Protein AF-A0A497T9V0-F1 (afdb_monomer)

Mean predicted aligned error: 13.9 Å

Nearest PDB structures (foldseek):
  4zmh-assembly1_B  TM=4.516E-01  e=5.273E-02  Saccharophagus degradans 2-40
  4zmh-assembly1_A  TM=4.393E-01  e=6.854E-02  Saccharophagus degradans 2-40
  3prx-assembly2_D  TM=4.652E-01  e=1.158E-01  Naja kaouthia
  7sqc-assembly1_M1  TM=4.847E-01  e=2.173E-01  Chlamydomonas reinhardtii
  3vsf-assembly4_D  TM=3.219E-01  e=2.185E+00  Acetivibrio thermocellus ATCC 27405

Foldseek 3Di:
DDPVVVVVVVVVVVVVVVVVVVVVVVDPPLPQDFDKDWPDWPVAFAAEAFEADVQFGHKIKTKIFGSSQQWFWKWKWWCLVVDTDTPDIPHTPPGGGMDIDMDGDRSHHDAQDKIKMWIWIDSPDTDIDIGIYTHHGPPDPPQCLDDDPVWDWDDWDWDADPVRKIWIWTQTPPPRWTWIWIGNVSRCNVVTDTDTPDDD

Structure (mmCIF, N/CA/C/O backbone):
data_AF-A0A497T9V0-F1
#
_entry.id   AF-A0A497T9V0-F1
#
loop_
_atom_site.group_PDB
_atom_site.id
_atom_site.type_symbol
_atom_site.label_atom_id
_atom_site.label_alt_id
_atom_site.label_comp_id
_atom_site.label_asym_id
_atom_site.label_entity_id
_atom_site.label_seq_id
_atom_site.pdbx_PDB_ins_code
_atom_site.Cartn_x
_atom_site.Cartn_y
_atom_site.Cartn_z
_atom_site.occupancy
_atom_site.B_iso_or_equiv
_atom_site.auth_seq_id
_atom_site.auth_comp_id
_atom_site.auth_asym_id
_atom_site.auth_atom_id
_atom_site.pdbx_PDB_model_num
ATOM 1 N N . MET A 1 1 ? 54.234 -6.564 -62.912 1.00 55.94 1 MET A N 1
ATOM 2 C CA . MET A 1 1 ? 53.599 -5.688 -61.899 1.00 55.94 1 MET A CA 1
ATOM 3 C C . MET A 1 1 ? 54.546 -5.592 -60.708 1.00 55.94 1 MET A C 1
ATOM 5 O O . MET A 1 1 ? 54.885 -6.625 -60.154 1.00 55.94 1 MET A O 1
ATOM 9 N N . ASN A 1 2 ? 55.071 -4.401 -60.391 1.00 56.97 2 ASN A N 1
ATOM 10 C CA . ASN A 1 2 ? 56.177 -4.243 -59.434 1.00 56.97 2 ASN A CA 1
ATOM 11 C C . ASN A 1 2 ? 55.757 -4.621 -58.008 1.00 56.97 2 ASN A C 1
ATOM 13 O O . ASN A 1 2 ? 54.898 -3.968 -57.416 1.00 56.97 2 ASN A O 1
ATOM 17 N N . GLU A 1 3 ? 56.433 -5.614 -57.439 1.00 56.50 3 GLU A N 1
ATOM 18 C CA . GLU A 1 3 ? 56.229 -6.164 -56.093 1.00 56.50 3 GLU A CA 1
ATOM 19 C C . GLU A 1 3 ? 56.184 -5.083 -54.993 1.00 56.50 3 GLU A C 1
ATOM 21 O O . GLU A 1 3 ? 55.423 -5.170 -54.031 1.00 56.50 3 GLU A O 1
ATOM 26 N N . ARG A 1 4 ? 56.917 -3.976 -55.184 1.00 60.09 4 ARG A N 1
ATOM 27 C CA . ARG A 1 4 ? 56.898 -2.808 -54.286 1.00 60.09 4 ARG A CA 1
ATOM 28 C C . ARG A 1 4 ? 55.550 -2.077 -54.238 1.00 60.09 4 ARG A C 1
ATOM 30 O O . ARG A 1 4 ? 55.202 -1.544 -53.189 1.00 60.09 4 ARG A O 1
ATOM 37 N N . ARG A 1 5 ? 54.792 -2.026 -55.341 1.00 58.81 5 ARG A N 1
ATOM 38 C CA . ARG A 1 5 ? 53.449 -1.412 -55.365 1.00 58.81 5 ARG A CA 1
ATOM 39 C C . ARG A 1 5 ? 52.419 -2.308 -54.678 1.00 58.81 5 ARG A C 1
ATOM 41 O O . ARG A 1 5 ? 51.586 -1.796 -53.940 1.00 58.81 5 ARG A O 1
ATOM 48 N N . PHE A 1 6 ? 52.538 -3.625 -54.846 1.00 60.31 6 PHE A N 1
ATOM 49 C CA . PHE A 1 6 ? 51.681 -4.605 -54.175 1.00 60.31 6 PHE A CA 1
ATOM 50 C C . PHE A 1 6 ? 51.885 -4.591 -52.651 1.00 60.31 6 PHE A C 1
ATOM 52 O O . PHE A 1 6 ? 50.919 -4.467 -51.903 1.00 60.31 6 PHE A O 1
ATOM 59 N N . ARG A 1 7 ? 53.144 -4.576 -52.182 1.00 59.12 7 ARG A N 1
ATOM 60 C CA . ARG A 1 7 ? 53.474 -4.479 -50.746 1.00 59.12 7 ARG A CA 1
ATOM 61 C C . ARG A 1 7 ? 52.977 -3.176 -50.105 1.00 59.12 7 ARG A C 1
ATOM 63 O O . ARG A 1 7 ? 52.484 -3.205 -48.986 1.00 59.12 7 ARG A O 1
ATOM 70 N N . ARG A 1 8 ? 53.048 -2.041 -50.813 1.00 64.19 8 ARG A N 1
ATOM 71 C CA . ARG A 1 8 ? 52.524 -0.749 -50.323 1.00 64.19 8 ARG A CA 1
ATOM 72 C C . ARG A 1 8 ? 50.995 -0.721 -50.229 1.00 64.19 8 ARG A C 1
ATOM 74 O O . ARG A 1 8 ? 50.475 -0.160 -49.272 1.00 64.19 8 ARG A O 1
ATOM 81 N N . GLY A 1 9 ? 50.292 -1.351 -51.173 1.00 59.53 9 GLY A N 1
ATOM 82 C CA . GLY A 1 9 ? 48.832 -1.501 -51.115 1.00 59.53 9 GLY A CA 1
ATOM 83 C C . GLY A 1 9 ? 48.374 -2.384 -49.950 1.00 59.53 9 GLY A C 1
ATOM 84 O O . GLY A 1 9 ? 47.433 -2.030 -49.248 1.00 59.53 9 GLY A O 1
ATOM 85 N N . LEU A 1 10 ? 4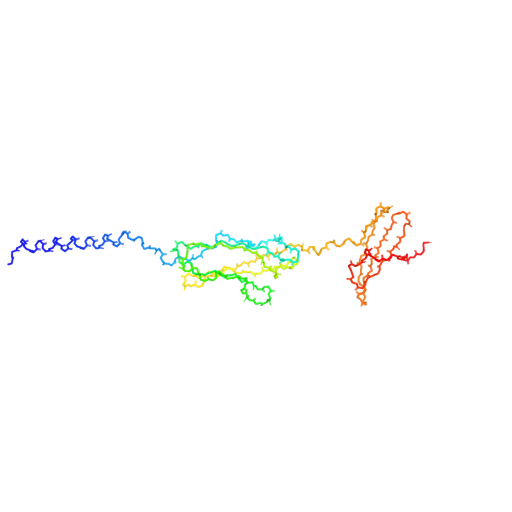9.096 -3.478 -49.689 1.00 57.62 10 LEU A N 1
ATOM 86 C CA . LEU A 1 10 ? 48.839 -4.385 -48.563 1.00 57.62 10 LEU A CA 1
ATOM 87 C C . LEU A 1 10 ? 49.090 -3.732 -47.198 1.00 57.62 10 LEU A C 1
ATOM 89 O O . LEU A 1 10 ? 48.290 -3.909 -46.286 1.00 57.62 10 LEU A O 1
ATOM 93 N N . ILE A 1 11 ? 50.162 -2.946 -47.068 1.00 64.38 11 ILE A N 1
ATOM 94 C CA . ILE A 1 11 ? 50.459 -2.192 -45.839 1.00 64.38 11 ILE A CA 1
ATOM 95 C C . ILE A 1 11 ? 49.395 -1.114 -45.596 1.00 64.38 11 ILE A C 1
ATOM 97 O O . ILE A 1 11 ? 48.927 -0.971 -44.471 1.00 64.38 11 ILE A O 1
ATOM 101 N N . GLY A 1 12 ? 48.972 -0.396 -46.643 1.00 61.53 12 GLY A N 1
ATOM 102 C CA . GLY A 1 12 ? 47.886 0.582 -46.542 1.00 61.53 12 GLY A CA 1
ATOM 103 C C . GLY A 1 12 ? 46.581 -0.055 -46.061 1.00 61.53 12 GLY A C 1
ATOM 104 O O . GLY A 1 12 ? 45.997 0.417 -45.093 1.00 61.53 12 GLY A O 1
ATOM 105 N N . LEU A 1 13 ? 46.183 -1.178 -46.669 1.00 65.81 13 LEU A N 1
ATOM 106 C CA . LEU A 1 13 ? 44.983 -1.928 -46.289 1.00 65.81 13 LEU A CA 1
ATOM 107 C C . LEU A 1 13 ? 45.054 -2.441 -44.840 1.00 65.81 13 LEU A C 1
ATOM 109 O O . LEU A 1 13 ? 44.087 -2.309 -44.096 1.00 65.81 13 LEU A O 1
ATOM 113 N N . ALA A 1 14 ? 46.202 -2.986 -44.424 1.00 63.91 14 ALA A N 1
ATOM 114 C CA . ALA A 1 14 ? 46.401 -3.488 -43.067 1.00 63.91 14 ALA A CA 1
ATOM 115 C C . ALA A 1 14 ? 46.290 -2.372 -42.015 1.00 63.91 14 ALA A C 1
ATOM 117 O O . ALA A 1 14 ? 45.639 -2.562 -40.992 1.00 63.91 14 ALA A O 1
ATOM 118 N N . ILE A 1 15 ? 46.855 -1.190 -42.284 1.00 67.19 15 ILE A N 1
ATOM 119 C CA . ILE A 1 15 ? 46.742 -0.025 -41.394 1.00 67.19 15 ILE A CA 1
ATOM 120 C C . ILE A 1 15 ? 45.282 0.436 -41.293 1.00 67.19 15 ILE A C 1
ATOM 122 O O . ILE A 1 15 ? 44.799 0.703 -40.196 1.00 67.19 15 ILE A O 1
ATOM 126 N N . THR A 1 16 ? 44.551 0.487 -42.411 1.00 65.88 16 THR A N 1
ATOM 127 C CA . THR A 1 16 ? 43.136 0.884 -42.412 1.00 65.88 16 THR A CA 1
ATOM 128 C C . THR A 1 16 ? 42.261 -0.103 -41.637 1.00 65.88 16 THR A C 1
ATOM 130 O O . THR A 1 16 ? 41.434 0.330 -40.840 1.00 65.88 16 THR A O 1
ATOM 133 N N . VAL A 1 17 ? 42.475 -1.414 -41.806 1.00 66.69 17 VAL A N 1
ATOM 134 C CA . VAL A 1 17 ? 41.752 -2.456 -41.056 1.00 66.69 17 VAL A CA 1
ATOM 135 C C . VAL A 1 17 ? 42.049 -2.356 -39.563 1.00 66.69 17 VAL A C 1
ATOM 137 O O . VAL A 1 17 ? 41.109 -2.353 -38.777 1.00 66.69 17 VAL A O 1
ATOM 140 N N . VAL A 1 18 ? 43.317 -2.188 -39.169 1.00 67.50 18 VAL A N 1
ATOM 141 C CA . VAL A 1 18 ? 43.701 -2.042 -37.756 1.00 67.50 18 VAL A CA 1
ATOM 142 C C . VAL A 1 18 ? 43.065 -0.801 -37.132 1.00 67.50 18 VAL A C 1
ATOM 144 O O . VAL A 1 18 ? 42.544 -0.889 -36.023 1.00 67.50 18 VAL A O 1
ATOM 147 N N . ILE A 1 19 ? 43.041 0.341 -37.827 1.00 64.81 19 ILE A N 1
ATOM 148 C CA . ILE A 1 19 ? 42.399 1.566 -37.321 1.00 64.81 19 ILE A CA 1
ATOM 149 C C . ILE A 1 19 ? 40.882 1.363 -37.173 1.00 64.81 19 ILE A C 1
ATOM 151 O O . ILE A 1 19 ? 40.332 1.686 -36.122 1.00 64.81 19 ILE A O 1
ATOM 155 N N . LEU A 1 20 ? 40.209 0.768 -38.164 1.00 56.28 20 LEU A N 1
ATOM 156 C CA . LEU A 1 20 ? 38.768 0.483 -38.101 1.00 56.28 20 LEU A CA 1
ATOM 157 C C . LEU A 1 20 ? 38.404 -0.507 -36.987 1.00 56.28 20 LEU A C 1
ATOM 159 O O . LEU A 1 20 ? 37.431 -0.278 -36.270 1.00 56.28 20 LEU A O 1
ATOM 163 N N . THR A 1 21 ? 39.192 -1.567 -36.788 1.00 59.03 21 THR A N 1
ATOM 164 C CA . THR A 1 21 ? 38.969 -2.506 -35.679 1.00 59.03 21 THR A CA 1
ATOM 165 C C . THR A 1 21 ? 39.277 -1.870 -34.327 1.00 59.03 21 THR A C 1
ATOM 167 O O . THR A 1 21 ? 38.577 -2.147 -33.363 1.00 59.03 21 THR A O 1
ATOM 170 N N . SER A 1 22 ? 40.268 -0.976 -34.244 1.00 55.56 22 SER A N 1
ATOM 171 C CA . SER A 1 22 ? 40.618 -0.283 -32.993 1.00 55.56 22 SER A CA 1
ATOM 172 C C . SER A 1 22 ? 39.534 0.705 -32.553 1.00 55.56 22 SER A C 1
ATOM 174 O O . SER A 1 22 ? 39.275 0.833 -31.362 1.00 55.56 22 SER A O 1
ATOM 176 N N . ILE A 1 23 ? 38.851 1.367 -33.496 1.00 53.91 23 ILE A N 1
ATOM 177 C CA . ILE A 1 23 ? 37.733 2.277 -33.191 1.00 53.91 23 ILE A CA 1
ATOM 178 C C . ILE A 1 23 ? 36.534 1.505 -32.612 1.00 53.91 23 ILE A C 1
ATOM 180 O O . ILE A 1 23 ? 35.874 2.005 -31.703 1.00 53.91 23 ILE A O 1
ATOM 184 N N . ALA A 1 24 ? 36.292 0.265 -33.056 1.00 53.31 24 ALA A N 1
ATOM 185 C CA . ALA A 1 24 ? 35.239 -0.591 -32.501 1.00 53.31 24 ALA A CA 1
ATOM 186 C C . ALA A 1 24 ? 35.493 -1.023 -31.038 1.00 53.31 24 ALA A C 1
ATOM 188 O O . ALA A 1 24 ? 34.545 -1.398 -30.356 1.00 53.31 24 ALA A O 1
ATOM 189 N N . TYR A 1 25 ? 36.737 -0.937 -30.547 1.00 52.78 25 TYR A N 1
ATOM 190 C CA . TYR A 1 25 ? 37.111 -1.256 -29.160 1.00 52.78 25 TYR A CA 1
ATOM 191 C C . TYR A 1 25 ? 37.105 -0.048 -28.205 1.00 52.78 25 TYR A C 1
ATOM 193 O O . TYR A 1 25 ? 37.202 -0.242 -26.996 1.00 52.78 25 TYR A O 1
ATOM 201 N N . ILE A 1 26 ? 37.010 1.189 -28.712 1.00 53.22 26 ILE A N 1
ATOM 202 C CA . ILE A 1 26 ? 37.051 2.413 -27.881 1.00 53.22 26 ILE A CA 1
ATOM 203 C C . ILE A 1 26 ? 35.643 2.883 -27.482 1.00 53.22 26 ILE A C 1
ATOM 205 O O . ILE A 1 26 ? 35.492 3.643 -26.527 1.00 53.22 26 ILE A O 1
ATOM 209 N N . PHE A 1 27 ? 34.597 2.383 -28.141 1.00 47.91 27 PHE A N 1
ATOM 210 C CA . PHE A 1 27 ? 33.245 2.491 -27.611 1.00 47.91 27 PHE A CA 1
ATOM 211 C C . PHE A 1 27 ? 32.992 1.272 -26.727 1.00 47.91 27 PHE A C 1
ATOM 213 O O . PHE A 1 27 ? 32.875 0.172 -27.273 1.00 47.91 27 PHE A O 1
ATOM 220 N N . PRO A 1 28 ? 32.877 1.407 -25.391 1.00 47.22 28 PRO A N 1
ATOM 221 C CA . PRO A 1 28 ? 32.143 0.396 -24.658 1.00 47.22 28 PRO A CA 1
ATOM 222 C C . PRO A 1 28 ? 30.777 0.334 -25.337 1.00 47.22 28 PRO A C 1
ATOM 224 O O . PRO A 1 28 ? 30.045 1.324 -25.368 1.00 47.22 28 PRO A O 1
ATOM 227 N N . GLN A 1 29 ? 30.454 -0.797 -25.963 1.00 47.44 29 GLN A N 1
ATOM 228 C CA . GLN A 1 29 ? 29.056 -1.092 -26.211 1.00 47.44 29 GLN A CA 1
ATOM 229 C C . GLN A 1 29 ? 28.424 -1.014 -24.825 1.00 47.44 29 GLN A C 1
ATOM 231 O O . GLN A 1 29 ? 28.755 -1.839 -23.971 1.00 47.44 29 GLN A O 1
ATOM 236 N N . SER A 1 30 ? 27.592 0.002 -24.566 1.00 50.97 30 SER A N 1
ATOM 237 C CA . SER A 1 30 ? 26.664 -0.048 -23.440 1.00 50.97 30 SER A CA 1
ATOM 238 C C . SER A 1 30 ? 26.076 -1.450 -23.488 1.00 50.97 30 SER A C 1
ATOM 240 O O . SER A 1 30 ? 25.670 -1.875 -24.575 1.00 50.97 30 SER A O 1
ATOM 242 N N . ALA A 1 31 ? 26.176 -2.209 -22.397 1.00 54.28 31 ALA A N 1
ATOM 243 C CA . ALA A 1 31 ? 25.739 -3.597 -22.347 1.00 54.28 31 ALA A CA 1
ATOM 244 C C . ALA A 1 31 ? 24.217 -3.631 -22.517 1.00 54.28 31 ALA A C 1
ATOM 246 O O . ALA A 1 31 ? 23.478 -3.723 -21.555 1.00 54.28 31 ALA A O 1
ATOM 247 N N . ARG A 1 32 ? 23.759 -3.453 -23.753 1.00 53.69 32 ARG A N 1
ATOM 248 C CA . ARG A 1 32 ? 22.378 -3.159 -24.091 1.00 53.69 32 ARG A CA 1
ATOM 249 C C . ARG A 1 32 ? 21.580 -4.438 -23.881 1.00 53.69 32 ARG A C 1
ATOM 251 O O . ARG A 1 32 ? 21.836 -5.426 -24.574 1.00 53.69 32 ARG A O 1
ATOM 258 N N . GLY A 1 33 ? 20.645 -4.408 -22.941 1.00 61.59 33 GLY A N 1
ATOM 259 C CA . GLY A 1 33 ? 19.867 -5.558 -22.487 1.00 61.59 33 GLY A CA 1
ATOM 260 C C . GLY A 1 33 ? 20.079 -5.921 -21.016 1.00 61.59 33 GLY A C 1
ATOM 261 O O . GLY A 1 33 ? 19.809 -7.067 -20.650 1.00 61.59 33 GLY A O 1
ATOM 262 N N . ALA A 1 34 ? 20.583 -5.007 -20.181 1.00 78.31 34 ALA A N 1
ATOM 263 C CA . ALA A 1 34 ? 20.563 -5.218 -18.740 1.00 78.31 34 ALA A CA 1
ATOM 264 C C . ALA A 1 34 ? 19.142 -4.984 -18.219 1.00 78.31 34 ALA A C 1
ATOM 266 O O . ALA A 1 34 ? 18.548 -3.949 -18.466 1.00 78.31 34 ALA A O 1
ATOM 267 N N . THR A 1 35 ? 18.582 -5.956 -17.502 1.00 90.44 35 THR A N 1
ATOM 268 C CA . THR A 1 35 ? 17.234 -5.810 -16.946 1.00 90.44 35 THR A CA 1
ATOM 269 C C . THR A 1 35 ? 17.256 -4.913 -15.701 1.00 90.44 35 THR A C 1
ATOM 271 O O . THR A 1 35 ? 18.063 -5.177 -14.801 1.00 90.44 35 THR A O 1
ATOM 274 N N . PRO A 1 36 ? 16.345 -3.927 -15.576 1.00 95.44 36 PRO A N 1
ATOM 275 C CA . PRO A 1 36 ? 16.211 -3.101 -14.388 1.00 95.44 36 PRO A CA 1
ATOM 276 C C . PRO A 1 36 ? 16.027 -3.939 -13.131 1.00 95.44 36 PRO A C 1
ATOM 278 O O . PRO A 1 36 ? 15.188 -4.831 -13.104 1.00 95.44 36 PRO A O 1
ATOM 281 N N . THR A 1 37 ? 16.737 -3.607 -12.060 1.00 96.06 37 THR A N 1
ATOM 282 C CA . THR A 1 37 ? 16.632 -4.268 -10.756 1.00 96.06 37 THR A CA 1
ATOM 283 C C . THR A 1 37 ? 16.076 -3.327 -9.697 1.00 96.06 37 THR A C 1
ATOM 285 O O . THR A 1 37 ? 16.300 -2.117 -9.738 1.00 96.06 37 THR A O 1
ATOM 288 N N . ILE A 1 38 ? 15.401 -3.885 -8.693 1.00 97.44 38 ILE A N 1
ATOM 289 C CA . ILE A 1 38 ? 14.942 -3.126 -7.527 1.00 97.44 38 ILE A CA 1
ATOM 290 C C . ILE A 1 38 ? 16.034 -3.154 -6.461 1.00 97.44 38 ILE A C 1
ATOM 292 O O . ILE A 1 38 ? 16.274 -4.190 -5.845 1.00 97.44 38 ILE A O 1
ATOM 296 N N . SER A 1 39 ? 16.706 -2.023 -6.256 1.00 95.62 39 SER A N 1
ATOM 297 C CA . SER A 1 39 ? 17.771 -1.895 -5.256 1.00 95.62 39 SER A CA 1
ATOM 298 C C . SER A 1 39 ? 17.221 -1.649 -3.850 1.00 95.62 39 SER A C 1
ATOM 300 O O . SER A 1 39 ? 17.871 -1.990 -2.863 1.00 95.62 39 SER A O 1
ATOM 302 N N . TYR A 1 40 ? 16.006 -1.101 -3.747 1.00 97.69 40 TYR A N 1
ATOM 303 C CA . TYR A 1 40 ? 15.285 -0.943 -2.488 1.00 97.69 40 TYR A CA 1
ATOM 304 C C . TYR A 1 40 ? 13.772 -0.919 -2.718 1.00 97.69 40 TYR A C 1
ATOM 306 O O . TYR A 1 40 ? 13.293 -0.308 -3.673 1.00 97.69 40 TYR A O 1
ATOM 314 N N . ALA A 1 41 ? 13.029 -1.560 -1.818 1.00 98.00 41 ALA A N 1
ATOM 315 C CA . ALA A 1 41 ? 11.573 -1.551 -1.792 1.00 98.00 41 ALA A CA 1
ATOM 316 C C . ALA A 1 41 ? 11.089 -1.527 -0.340 1.00 98.00 41 ALA A C 1
ATOM 318 O O . ALA A 1 41 ? 11.424 -2.418 0.444 1.00 98.00 41 ALA A O 1
ATOM 319 N N . SER A 1 42 ? 10.282 -0.525 -0.009 1.00 97.69 42 SER A N 1
ATOM 320 C CA . SER A 1 42 ? 9.526 -0.438 1.233 1.00 97.69 42 SER A CA 1
ATOM 321 C C . SER A 1 42 ? 8.045 -0.230 0.898 1.00 97.69 42 SER A C 1
ATOM 323 O O . SER A 1 42 ? 7.757 0.665 0.099 1.00 97.69 42 SER A O 1
ATOM 325 N N . PRO A 1 43 ? 7.119 -1.020 1.469 1.00 98.31 43 PRO A N 1
ATOM 326 C CA . PRO A 1 43 ? 7.378 -2.147 2.375 1.00 98.31 43 PRO A CA 1
ATOM 327 C C . PRO A 1 43 ? 8.062 -3.342 1.686 1.00 98.31 43 PRO A C 1
ATOM 329 O O . PRO A 1 43 ? 7.670 -3.731 0.591 1.00 98.31 43 PRO A O 1
ATOM 332 N N . SER A 1 44 ? 9.076 -3.953 2.308 1.00 98.06 44 SER A N 1
ATOM 333 C CA . SER A 1 44 ? 9.834 -5.055 1.690 1.00 98.06 44 SER A CA 1
ATOM 334 C C . SER A 1 44 ? 8.996 -6.332 1.513 1.00 98.06 44 SER A C 1
ATOM 336 O O . SER A 1 44 ? 7.943 -6.501 2.130 1.00 98.06 44 SER A O 1
ATOM 338 N N . ASN A 1 45 ? 9.445 -7.253 0.649 1.00 98.44 45 ASN A N 1
ATOM 339 C CA . ASN A 1 45 ? 8.695 -8.485 0.395 1.00 98.44 45 ASN A CA 1
ATOM 340 C C . ASN A 1 45 ? 8.620 -9.354 1.659 1.00 98.44 45 ASN A C 1
ATOM 342 O O . ASN A 1 45 ? 9.649 -9.712 2.227 1.00 98.44 45 ASN A O 1
ATOM 346 N N . GLY A 1 46 ? 7.408 -9.729 2.053 1.00 97.94 46 GLY A N 1
ATOM 347 C CA . GLY A 1 46 ? 7.134 -10.496 3.262 1.00 97.94 46 GLY A CA 1
ATOM 348 C C . GLY A 1 46 ? 7.215 -9.678 4.551 1.00 97.94 46 GLY A C 1
ATOM 349 O O . GLY A 1 46 ? 7.179 -10.277 5.622 1.00 97.94 46 GLY A O 1
ATOM 350 N N . ALA A 1 47 ? 7.321 -8.343 4.482 1.00 98.00 47 ALA A N 1
ATOM 351 C CA . ALA A 1 47 ? 7.325 -7.509 5.679 1.00 98.00 47 ALA A CA 1
ATOM 352 C C . ALA A 1 47 ? 6.045 -7.722 6.501 1.00 98.00 47 ALA A C 1
ATOM 354 O O . ALA A 1 47 ? 4.944 -7.843 5.961 1.00 98.00 47 ALA A O 1
ATOM 355 N N . THR A 1 48 ? 6.195 -7.751 7.818 1.00 96.81 48 THR A N 1
ATOM 356 C CA . THR A 1 48 ? 5.104 -7.881 8.790 1.00 96.81 48 THR A CA 1
ATOM 357 C C . THR A 1 48 ? 5.099 -6.674 9.708 1.00 96.81 48 THR A C 1
ATOM 359 O O . THR A 1 48 ? 6.163 -6.102 9.937 1.00 96.81 48 THR A O 1
ATOM 362 N N . PHE A 1 49 ? 3.942 -6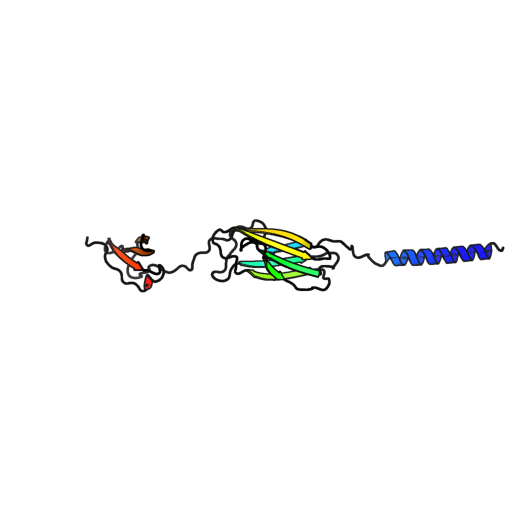.347 10.286 1.00 93.62 49 PHE A N 1
ATOM 363 C CA . PHE A 1 49 ? 3.776 -5.180 11.158 1.00 93.62 49 PHE A CA 1
ATOM 364 C C . PHE A 1 49 ? 4.163 -3.872 10.448 1.00 93.62 49 PHE A C 1
ATOM 366 O O . PHE A 1 49 ? 4.868 -3.033 10.996 1.00 93.62 49 PHE A O 1
ATOM 373 N N . VAL A 1 50 ? 3.750 -3.728 9.186 1.00 96.44 50 VAL A N 1
ATOM 374 C CA . VAL A 1 50 ? 3.956 -2.480 8.444 1.00 96.44 50 VAL A CA 1
ATOM 375 C C . VAL A 1 50 ? 3.034 -1.406 9.007 1.00 96.44 50 VAL A C 1
ATOM 377 O O . VAL A 1 50 ? 1.817 -1.605 9.019 1.00 96.44 50 VAL A O 1
ATOM 380 N N . ASP A 1 51 ? 3.634 -0.297 9.435 1.00 93.88 51 ASP A N 1
ATOM 381 C CA . ASP A 1 51 ? 2.951 0.881 9.971 1.00 93.88 51 ASP A CA 1
ATOM 382 C C . ASP A 1 51 ? 1.942 1.446 8.964 1.00 93.88 51 ASP A C 1
ATOM 384 O O . ASP A 1 51 ? 2.239 1.601 7.773 1.00 93.88 51 ASP A O 1
ATOM 388 N N . VAL A 1 52 ? 0.746 1.739 9.463 1.00 93.25 52 VAL A N 1
ATOM 389 C CA . VAL A 1 52 ? -0.339 2.360 8.708 1.00 93.25 52 VAL A CA 1
ATOM 390 C C . VAL A 1 52 ? -0.646 3.691 9.365 1.00 93.25 52 VAL A C 1
ATOM 392 O O . VAL A 1 52 ? -1.164 3.734 10.480 1.00 93.25 52 VAL A O 1
ATOM 395 N N . ILE A 1 53 ? -0.434 4.779 8.631 1.00 89.69 53 ILE A N 1
ATOM 396 C CA . ILE A 1 53 ? -0.823 6.112 9.072 1.00 89.69 53 ILE A CA 1
ATOM 397 C C . ILE A 1 53 ? -2.358 6.159 9.130 1.00 89.69 53 ILE A C 1
ATOM 399 O O . ILE A 1 53 ? -3.020 6.009 8.089 1.00 89.69 53 ILE A O 1
ATOM 403 N N . PRO A 1 54 ? -2.961 6.361 10.318 1.00 80.94 54 PRO A N 1
ATOM 404 C CA . PRO A 1 54 ? -4.410 6.351 10.461 1.00 80.94 54 PRO A CA 1
ATOM 405 C C . PRO A 1 54 ? -5.073 7.412 9.580 1.00 80.94 54 PRO A C 1
ATOM 407 O O . PRO A 1 54 ? -4.778 8.598 9.686 1.00 80.94 54 PRO A O 1
ATOM 410 N N . GLY A 1 55 ? -5.994 6.978 8.718 1.00 82.19 55 GLY A N 1
ATOM 411 C CA . GLY A 1 55 ? -6.703 7.855 7.782 1.00 82.19 55 GLY A CA 1
ATOM 412 C C . GLY A 1 55 ? -5.940 8.202 6.498 1.00 82.19 55 GLY A C 1
ATOM 413 O O . GLY A 1 55 ? -6.553 8.771 5.600 1.00 82.19 55 GLY A O 1
ATOM 414 N N . GLU A 1 56 ? -4.664 7.825 6.370 1.00 90.62 56 GLU A N 1
ATOM 415 C CA . GLU A 1 56 ? -3.847 8.139 5.188 1.00 90.62 56 GLU A CA 1
ATOM 416 C C . GLU A 1 56 ? -3.362 6.903 4.427 1.00 90.62 56 GLU A C 1
ATOM 418 O O . GLU A 1 56 ? -3.294 6.961 3.205 1.00 90.62 56 GLU A O 1
ATOM 423 N N . GLY A 1 57 ? -3.051 5.791 5.105 1.00 94.56 57 GLY A N 1
ATOM 424 C CA . GLY A 1 57 ? -2.571 4.554 4.479 1.00 94.56 57 GLY A CA 1
ATOM 425 C C . GLY A 1 57 ? -1.104 4.254 4.782 1.00 94.56 57 GLY A C 1
ATOM 426 O O . GLY A 1 57 ? -0.612 4.546 5.866 1.00 94.56 57 GLY A O 1
ATOM 427 N N . VAL A 1 58 ? -0.399 3.622 3.846 1.00 97.25 58 VAL A N 1
ATOM 428 C CA . VAL A 1 58 ? 0.973 3.127 4.071 1.00 97.25 58 VAL A CA 1
ATOM 429 C C . VAL A 1 58 ? 1.965 3.877 3.188 1.00 97.25 58 VAL A C 1
ATOM 431 O O . VAL A 1 58 ? 1.745 4.036 1.983 1.00 97.25 58 VAL A O 1
ATOM 434 N N . ASN A 1 59 ? 3.081 4.295 3.788 1.00 98.00 59 ASN A N 1
ATOM 435 C CA . ASN A 1 59 ? 4.221 4.857 3.069 1.00 98.00 59 ASN A CA 1
ATOM 436 C C . ASN A 1 59 ? 4.893 3.800 2.190 1.00 98.00 59 ASN A C 1
ATOM 438 O O . ASN A 1 59 ? 5.128 2.668 2.616 1.00 98.00 59 ASN A O 1
ATOM 442 N N . TRP A 1 60 ? 5.287 4.200 0.988 1.00 98.38 60 TRP A N 1
ATOM 443 C CA . TRP A 1 60 ? 6.074 3.383 0.081 1.00 98.38 60 TRP A CA 1
ATOM 444 C C . TRP A 1 60 ? 7.292 4.143 -0.430 1.00 98.38 60 TRP A C 1
ATOM 446 O O . TRP A 1 60 ? 7.257 5.359 -0.613 1.00 98.38 60 TRP A O 1
ATOM 456 N N . THR A 1 61 ? 8.359 3.396 -0.697 1.00 98.56 61 THR A N 1
ATOM 457 C CA . THR A 1 61 ? 9.588 3.893 -1.321 1.00 98.56 61 THR A CA 1
ATOM 458 C C . THR A 1 61 ? 10.155 2.813 -2.227 1.00 98.56 61 THR A C 1
ATOM 460 O O . THR A 1 61 ? 10.264 1.654 -1.823 1.00 98.56 61 THR A O 1
ATOM 463 N N . VAL A 1 62 ? 10.563 3.191 -3.435 1.00 98.50 62 VAL A N 1
ATOM 464 C CA . VAL A 1 62 ? 11.261 2.309 -4.372 1.00 98.50 62 VAL A CA 1
ATOM 465 C C . VAL A 1 62 ? 12.474 2.986 -4.977 1.00 98.50 62 VAL A C 1
ATOM 467 O O . VAL A 1 62 ? 12.408 4.148 -5.373 1.00 98.50 62 VAL A O 1
ATOM 470 N N . ASN A 1 63 ? 13.548 2.210 -5.108 1.00 98.25 63 ASN A N 1
ATOM 471 C CA . ASN A 1 63 ? 14.729 2.579 -5.871 1.00 98.25 63 ASN A CA 1
ATOM 472 C C . ASN A 1 63 ? 14.931 1.534 -6.969 1.00 98.25 63 ASN A C 1
ATOM 474 O O . ASN A 1 63 ? 15.093 0.340 -6.692 1.00 98.25 63 ASN A O 1
ATOM 478 N N . VAL A 1 64 ? 14.906 1.989 -8.215 1.00 97.88 64 VAL A N 1
ATOM 479 C CA . VAL A 1 64 ? 15.109 1.171 -9.411 1.00 97.88 64 VAL A CA 1
ATOM 480 C C . VAL A 1 64 ? 16.441 1.556 -10.030 1.00 97.88 64 VAL A C 1
ATOM 482 O O . VAL A 1 64 ? 16.748 2.740 -10.154 1.00 97.88 64 VAL A O 1
ATOM 485 N N . THR A 1 65 ? 17.225 0.562 -10.427 1.00 95.94 65 THR A N 1
ATOM 486 C CA . THR A 1 65 ? 18.499 0.752 -11.124 1.00 95.94 65 THR A CA 1
ATOM 487 C C . THR A 1 65 ? 18.507 -0.034 -12.417 1.00 95.94 65 THR A C 1
ATOM 489 O O . THR A 1 65 ? 18.084 -1.185 -12.436 1.00 95.94 65 THR A O 1
ATOM 492 N N . ASP A 1 66 ? 19.049 0.563 -13.465 1.00 94.62 66 ASP A N 1
ATOM 493 C CA . ASP A 1 66 ? 19.274 -0.071 -14.753 1.00 94.62 66 ASP A CA 1
ATOM 494 C C . ASP A 1 66 ? 20.719 0.203 -15.188 1.00 94.62 66 ASP A C 1
ATOM 496 O O . ASP A 1 66 ? 21.130 1.352 -15.374 1.00 94.62 66 ASP A O 1
ATOM 500 N N . SER A 1 67 ? 21.527 -0.855 -15.260 1.00 91.00 67 SER A N 1
ATOM 501 C CA . SER A 1 67 ? 22.975 -0.731 -15.441 1.00 91.00 67 SER A CA 1
ATOM 502 C C . SER A 1 67 ? 23.381 -0.377 -16.867 1.00 91.00 67 SER A C 1
ATOM 504 O O . SER A 1 67 ? 24.515 0.068 -17.063 1.00 91.00 67 SER A O 1
ATOM 506 N N . ASP A 1 68 ? 22.484 -0.522 -17.846 1.00 89.69 68 ASP A N 1
ATOM 507 C CA . ASP A 1 68 ? 22.738 -0.092 -19.222 1.00 89.69 68 ASP A CA 1
ATOM 508 C C . ASP A 1 68 ? 22.209 1.319 -19.532 1.00 89.69 68 ASP A C 1
ATOM 510 O O . ASP A 1 68 ? 22.514 1.874 -20.592 1.00 89.69 68 ASP A O 1
ATOM 514 N N . GLY A 1 69 ? 21.514 1.932 -18.566 1.00 91.69 69 GLY A N 1
ATOM 515 C CA . GLY A 1 69 ? 21.045 3.310 -18.639 1.00 91.69 69 GLY A CA 1
ATOM 516 C C . GLY A 1 69 ? 19.782 3.511 -19.469 1.00 91.69 69 GLY A C 1
ATOM 517 O O . GLY A 1 69 ? 19.526 4.643 -19.876 1.00 91.69 69 GLY A O 1
ATOM 518 N N . ASN A 1 70 ? 19.013 2.456 -19.747 1.00 94.44 70 ASN A N 1
ATOM 519 C CA . ASN A 1 70 ? 17.855 2.520 -20.633 1.00 94.44 70 ASN A CA 1
ATOM 520 C C . ASN A 1 70 ? 16.500 2.391 -19.909 1.00 94.44 70 ASN A C 1
ATOM 522 O O . ASN A 1 70 ? 15.498 2.060 -20.543 1.00 94.44 70 ASN A O 1
ATOM 526 N N . LEU A 1 71 ? 16.412 2.727 -18.617 1.00 96.25 71 LEU A N 1
ATOM 527 C CA . LEU A 1 71 ? 15.136 2.740 -17.901 1.00 96.25 71 LEU A CA 1
ATOM 528 C C . LEU A 1 71 ? 14.245 3.859 -18.452 1.00 96.25 71 LEU A C 1
ATOM 530 O O . LEU A 1 71 ? 14.560 5.043 -18.350 1.00 96.25 71 LEU A O 1
ATOM 534 N N . GLN A 1 72 ? 13.106 3.486 -19.020 1.00 97.31 72 GLN A N 1
ATOM 535 C CA . GLN A 1 72 ? 12.185 4.395 -19.702 1.00 97.31 72 GLN A CA 1
ATOM 536 C C . GLN A 1 72 ? 10.939 4.706 -18.872 1.00 97.31 72 GLN A C 1
ATOM 538 O O . GLN A 1 72 ? 10.360 5.777 -19.030 1.00 97.31 72 GLN A O 1
ATOM 543 N N . ARG A 1 73 ? 10.490 3.794 -18.000 1.00 98.00 73 ARG A N 1
ATOM 544 C CA . ARG A 1 73 ? 9.294 4.016 -17.169 1.00 98.00 73 ARG A CA 1
ATOM 545 C C . ARG A 1 73 ? 9.242 3.094 -15.960 1.00 98.00 73 ARG A C 1
ATOM 547 O O . ARG A 1 73 ? 9.605 1.925 -16.058 1.00 98.00 73 ARG A O 1
ATOM 554 N N . VAL A 1 74 ? 8.696 3.586 -14.852 1.00 98.56 74 VAL A N 1
ATOM 555 C CA . VAL A 1 74 ? 8.386 2.800 -13.653 1.00 98.56 74 VAL A CA 1
ATOM 556 C C . VAL A 1 74 ? 6.924 3.007 -13.269 1.00 98.56 74 VAL A C 1
ATOM 558 O O . VAL A 1 74 ? 6.443 4.133 -13.162 1.00 98.56 74 VAL A O 1
ATOM 561 N N . ARG A 1 75 ? 6.209 1.907 -13.038 1.00 98.62 75 ARG A N 1
ATOM 562 C CA . ARG A 1 75 ? 4.839 1.899 -12.517 1.00 98.62 75 ARG A CA 1
ATOM 563 C C . ARG A 1 75 ? 4.770 1.094 -11.239 1.00 98.62 75 ARG A C 1
ATOM 565 O O . ARG A 1 75 ? 5.333 0.003 -11.162 1.00 98.62 75 ARG A O 1
ATOM 572 N N . LEU A 1 76 ? 4.011 1.597 -10.276 1.00 98.62 76 LEU A N 1
ATOM 573 C CA . LEU A 1 76 ? 3.626 0.826 -9.108 1.00 98.62 76 LEU A CA 1
ATOM 574 C C . LEU A 1 76 ? 2.156 0.446 -9.186 1.00 98.62 76 LEU A C 1
ATOM 576 O O . LEU A 1 76 ? 1.300 1.276 -9.503 1.00 98.62 76 LEU A O 1
ATOM 580 N N . LEU A 1 77 ? 1.878 -0.823 -8.903 1.00 98.56 77 LEU A N 1
ATOM 581 C CA . LEU A 1 77 ? 0.537 -1.382 -8.941 1.00 98.56 77 LEU A CA 1
ATOM 582 C C . LEU A 1 77 ? 0.187 -2.050 -7.619 1.00 98.56 77 LEU A C 1
ATOM 584 O O . LEU A 1 77 ? 1.055 -2.636 -6.977 1.00 98.56 77 LEU A O 1
ATOM 588 N N . SER A 1 78 ? -1.086 -2.024 -7.238 1.00 97.94 78 SER A N 1
ATOM 589 C CA . SER A 1 78 ? -1.609 -2.781 -6.100 1.00 97.94 78 SER A CA 1
ATOM 590 C C . SER A 1 78 ? -2.815 -3.611 -6.505 1.00 97.94 78 SER A C 1
ATOM 592 O O . SER A 1 78 ? -3.551 -3.231 -7.412 1.00 97.94 78 SER A O 1
ATOM 594 N N . ASN A 1 79 ? -3.012 -4.747 -5.832 1.00 94.81 79 ASN A N 1
ATOM 595 C CA . ASN A 1 79 ? -4.207 -5.574 -5.974 1.00 94.81 79 ASN A CA 1
ATOM 596 C C . ASN A 1 79 ? -5.242 -5.360 -4.853 1.00 94.81 79 ASN A C 1
ATOM 598 O O . ASN A 1 79 ? -6.160 -6.170 -4.720 1.00 94.81 79 ASN A O 1
ATOM 602 N N . SER A 1 80 ? -5.099 -4.301 -4.048 1.00 92.75 80 SER A N 1
ATOM 603 C CA . SER A 1 80 ? -5.958 -4.001 -2.891 1.00 92.75 80 SER A CA 1
ATOM 604 C C . SER A 1 80 ? -7.456 -3.954 -3.228 1.00 92.75 80 SER A C 1
ATOM 606 O O . SER A 1 80 ? -8.276 -4.319 -2.387 1.00 92.75 80 SER A O 1
ATOM 608 N N . SER A 1 81 ? -7.806 -3.572 -4.460 1.00 90.88 81 SER A N 1
ATOM 609 C CA . SER A 1 81 ? -9.175 -3.492 -4.991 1.00 90.88 81 SER A CA 1
ATOM 610 C C . SER A 1 81 ? -9.703 -4.798 -5.611 1.00 90.88 81 SER A C 1
ATOM 612 O O . SER A 1 81 ? -10.795 -4.818 -6.174 1.00 90.88 81 SER A O 1
ATOM 614 N N . GLY A 1 82 ? -8.936 -5.893 -5.551 1.00 90.69 82 GLY A N 1
ATOM 615 C CA . GLY A 1 82 ? -9.265 -7.178 -6.185 1.00 90.69 82 GLY A CA 1
ATOM 616 C C . GLY A 1 82 ? -8.746 -7.332 -7.621 1.00 90.69 82 GLY A C 1
ATOM 617 O O . GLY A 1 82 ? -8.860 -8.406 -8.206 1.00 90.69 82 GLY A O 1
ATOM 618 N N . SER A 1 83 ? -8.124 -6.295 -8.187 1.00 94.81 83 SER A N 1
ATOM 619 C CA . SER A 1 83 ? -7.421 -6.344 -9.476 1.00 94.81 83 SER A CA 1
ATOM 620 C C . SER A 1 83 ? -6.178 -5.455 -9.439 1.00 94.81 83 SER A C 1
ATOM 622 O O . SER A 1 83 ? -6.111 -4.530 -8.637 1.00 94.81 83 SER A O 1
ATOM 624 N N . TRP A 1 84 ? -5.182 -5.732 -10.286 1.00 97.19 84 TRP A N 1
ATOM 625 C CA . TRP A 1 84 ? -3.967 -4.914 -10.361 1.00 97.19 84 TRP A CA 1
ATOM 626 C C . TRP A 1 84 ? -4.274 -3.533 -10.949 1.00 97.19 84 TRP A C 1
ATOM 628 O O . TRP A 1 84 ? -4.553 -3.423 -12.141 1.00 97.19 84 TRP A O 1
ATOM 638 N N . GLN A 1 85 ? -4.176 -2.494 -10.124 1.00 97.94 85 GLN A N 1
ATOM 639 C CA . GLN A 1 85 ? -4.385 -1.097 -10.507 1.00 97.94 85 GLN A CA 1
ATOM 640 C C . GLN A 1 85 ? -3.107 -0.289 -10.302 1.00 97.94 85 GLN A C 1
ATOM 642 O O . GLN A 1 85 ? -2.404 -0.487 -9.312 1.00 97.94 85 GLN A O 1
ATOM 647 N N . VAL A 1 86 ? -2.803 0.612 -11.239 1.00 98.19 86 VAL A N 1
ATOM 648 C CA . VAL A 1 86 ? -1.663 1.535 -11.135 1.00 98.19 86 VAL A CA 1
ATOM 649 C C . VAL A 1 86 ? -2.007 2.626 -10.122 1.00 98.19 86 VAL A C 1
ATOM 651 O O . VAL A 1 86 ? -3.008 3.312 -10.297 1.00 98.19 86 VAL A O 1
ATOM 654 N N . PHE A 1 87 ? -1.171 2.806 -9.100 1.00 98.00 87 PHE A N 1
ATOM 655 C CA . PHE A 1 87 ? -1.312 3.900 -8.126 1.00 98.00 87 PHE A CA 1
ATOM 656 C C . PHE A 1 87 ? -0.174 4.927 -8.208 1.00 98.00 87 PHE A C 1
ATOM 658 O O . PHE A 1 87 ? -0.280 6.014 -7.650 1.00 98.00 87 PHE A O 1
ATOM 665 N N . TYR A 1 88 ? 0.904 4.608 -8.928 1.00 98.50 88 TYR A N 1
ATOM 666 C CA . TYR A 1 88 ? 1.956 5.556 -9.283 1.00 98.50 88 TYR A CA 1
ATOM 667 C C . TYR A 1 88 ? 2.519 5.235 -10.668 1.00 98.50 88 TYR A C 1
ATOM 669 O O . TYR A 1 88 ? 2.692 4.067 -11.031 1.00 98.50 88 TYR A O 1
ATOM 677 N N . ASP A 1 89 ? 2.864 6.280 -11.414 1.00 98.44 89 ASP A N 1
ATOM 678 C CA . ASP A 1 89 ? 3.511 6.202 -12.718 1.00 98.44 89 ASP A CA 1
ATOM 679 C C . ASP A 1 89 ? 4.559 7.316 -12.823 1.00 98.44 89 ASP A C 1
ATOM 681 O O . ASP A 1 89 ? 4.242 8.483 -12.598 1.00 98.44 89 ASP A O 1
ATOM 685 N N . SER A 1 90 ? 5.801 6.965 -13.162 1.00 98.19 90 SER A N 1
ATOM 686 C CA . SER A 1 90 ? 6.884 7.938 -13.340 1.00 98.19 90 SER A CA 1
ATOM 687 C C . SER A 1 90 ? 6.681 8.856 -14.547 1.00 98.19 90 SER A C 1
ATOM 68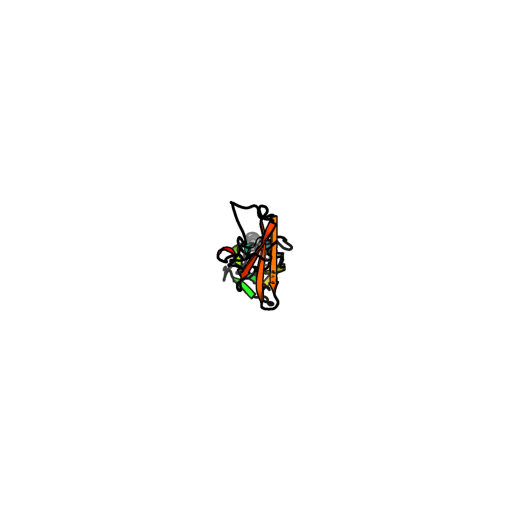9 O O . SER A 1 90 ? 7.367 9.866 -14.666 1.00 98.19 90 SER A O 1
ATOM 691 N N . GLY A 1 91 ? 5.793 8.485 -15.475 1.00 97.88 91 GLY A N 1
ATOM 692 C CA . GLY A 1 91 ? 5.797 9.035 -16.824 1.00 97.88 91 GLY A CA 1
ATOM 693 C C . GLY A 1 91 ? 6.990 8.525 -17.636 1.00 97.88 91 GLY A C 1
ATOM 694 O O . GLY A 1 91 ? 7.669 7.575 -17.243 1.00 97.88 91 GLY A O 1
ATOM 695 N N . ASP A 1 92 ? 7.207 9.138 -18.795 1.00 97.31 92 ASP A N 1
ATOM 696 C CA . ASP A 1 92 ? 8.372 8.851 -19.631 1.00 97.31 92 ASP A CA 1
ATOM 697 C C . ASP A 1 92 ? 9.639 9.445 -19.001 1.00 97.31 92 ASP A C 1
ATOM 699 O O . ASP A 1 92 ? 9.695 10.642 -18.719 1.00 97.31 92 ASP A O 1
ATOM 703 N N . LEU A 1 93 ? 10.637 8.596 -18.770 1.00 96.56 93 LEU A N 1
ATOM 704 C CA . LEU A 1 93 ? 11.935 8.970 -18.210 1.00 96.56 93 LEU A CA 1
ATOM 705 C C . LEU A 1 93 ? 12.980 9.258 -19.297 1.00 96.56 93 LEU A C 1
ATOM 707 O O . LEU A 1 93 ? 14.031 9.810 -18.986 1.00 96.56 93 LEU A O 1
ATOM 711 N N . GLY A 1 94 ? 12.726 8.890 -20.559 1.00 91.12 94 GLY A N 1
ATOM 712 C CA . GLY A 1 94 ? 13.645 9.158 -21.670 1.00 91.12 94 GLY A CA 1
ATOM 713 C C . GLY A 1 94 ? 14.953 8.350 -21.667 1.00 91.12 94 GLY A C 1
ATOM 714 O O . GLY A 1 94 ? 15.859 8.694 -22.423 1.00 91.12 94 GLY A O 1
ATOM 715 N N . GLY A 1 95 ? 15.052 7.285 -20.860 1.00 92.81 95 GLY A N 1
ATOM 716 C CA . GLY A 1 95 ? 16.247 6.440 -20.745 1.00 92.81 95 GLY A CA 1
ATOM 717 C C . GLY A 1 95 ? 17.223 6.955 -19.685 1.00 92.81 95 GLY A C 1
ATOM 718 O O . GLY A 1 95 ? 18.075 7.799 -19.960 1.00 92.81 95 GLY A O 1
ATOM 719 N N . VAL A 1 96 ? 17.091 6.445 -18.461 1.00 94.81 96 VAL A N 1
ATOM 720 C CA . VAL A 1 96 ? 17.942 6.784 -17.310 1.00 94.81 96 VAL A CA 1
ATOM 721 C C . VAL A 1 96 ? 18.541 5.528 -16.678 1.00 94.81 96 VAL A C 1
ATOM 723 O O . VAL A 1 96 ? 18.061 4.420 -16.888 1.00 94.81 96 VAL A O 1
ATOM 726 N N . SER A 1 97 ? 19.587 5.679 -15.865 1.00 95.00 97 SER A N 1
ATOM 727 C CA . SER A 1 97 ? 20.187 4.552 -15.131 1.00 95.00 97 SER A CA 1
ATOM 728 C C . SER A 1 97 ? 19.560 4.289 -13.763 1.00 95.00 97 SER A C 1
ATOM 730 O O . SER A 1 97 ? 19.839 3.266 -13.137 1.00 95.00 97 SER A O 1
ATOM 732 N N . TYR A 1 98 ? 18.725 5.199 -13.262 1.00 96.38 98 TYR A N 1
ATOM 733 C CA . TYR A 1 98 ? 18.049 5.028 -11.982 1.00 96.38 98 TYR A CA 1
ATOM 734 C C . TYR A 1 98 ? 16.763 5.846 -11.904 1.00 96.38 98 TYR A C 1
ATOM 736 O O . TYR A 1 98 ? 16.638 6.894 -12.536 1.00 96.38 98 TYR A O 1
ATOM 744 N N . HIS A 1 99 ? 15.829 5.382 -11.077 1.00 97.81 99 HIS A N 1
ATOM 745 C CA . HIS A 1 99 ? 14.629 6.122 -10.700 1.00 97.81 99 HIS A CA 1
ATOM 746 C C . HIS A 1 99 ? 14.274 5.830 -9.245 1.00 97.81 99 HIS A C 1
ATOM 748 O O . HIS A 1 99 ? 14.143 4.667 -8.860 1.00 97.81 99 HIS A O 1
ATOM 754 N N . ASN A 1 100 ? 14.089 6.886 -8.455 1.00 97.75 100 ASN A N 1
ATOM 755 C CA . ASN A 1 100 ? 13.697 6.788 -7.053 1.00 97.75 100 ASN A CA 1
ATOM 756 C C . ASN A 1 100 ? 12.366 7.505 -6.856 1.00 97.75 100 ASN A C 1
ATOM 758 O O . ASN A 1 100 ? 12.178 8.621 -7.343 1.00 97.75 100 ASN A O 1
ATOM 762 N N . ALA A 1 101 ? 11.455 6.880 -6.122 1.00 97.81 101 ALA A N 1
ATOM 763 C CA . ALA A 1 101 ? 10.156 7.460 -5.824 1.00 97.81 101 ALA A CA 1
ATOM 764 C C . ALA A 1 101 ? 9.670 7.029 -4.444 1.00 97.81 101 ALA A C 1
ATOM 766 O O . ALA A 1 101 ? 9.953 5.918 -3.992 1.00 97.81 101 ALA A O 1
ATOM 767 N N . SER A 1 102 ? 8.902 7.901 -3.804 1.00 98.38 102 SER A N 1
ATOM 768 C CA . SER A 1 102 ? 8.198 7.611 -2.562 1.00 98.38 102 SER A CA 1
ATOM 769 C C . SER A 1 102 ? 6.843 8.310 -2.529 1.00 98.38 102 SER A C 1
ATOM 771 O O . SER A 1 102 ? 6.591 9.252 -3.286 1.00 98.38 102 SER A O 1
ATOM 773 N N . GLY A 1 103 ? 5.962 7.837 -1.655 1.00 98.12 103 GLY A N 1
ATOM 774 C CA . GLY A 1 103 ? 4.638 8.409 -1.444 1.00 98.12 103 GLY A CA 1
ATOM 775 C C . GLY A 1 103 ? 3.828 7.600 -0.441 1.00 98.12 103 GLY A C 1
ATOM 776 O O . GLY A 1 103 ? 4.365 6.743 0.254 1.00 98.12 103 GLY A O 1
ATOM 777 N N . ILE A 1 104 ? 2.522 7.854 -0.397 1.00 97.88 104 ILE A N 1
ATOM 778 C CA . ILE A 1 104 ? 1.558 7.102 0.416 1.00 97.88 104 ILE A CA 1
ATOM 779 C C . ILE A 1 104 ? 0.573 6.407 -0.522 1.00 97.88 104 ILE A C 1
ATOM 781 O O . ILE A 1 104 ? 0.171 6.981 -1.536 1.00 97.88 104 ILE A O 1
ATOM 785 N N . ASN A 1 105 ? 0.206 5.164 -0.212 1.00 97.62 105 ASN A N 1
ATOM 786 C CA . ASN A 1 105 ? -0.916 4.491 -0.856 1.00 97.62 105 ASN A CA 1
ATOM 787 C C . ASN A 1 105 ? -2.126 4.485 0.102 1.00 97.62 105 ASN A C 1
ATOM 789 O O . ASN A 1 105 ? -2.073 3.787 1.122 1.00 97.62 105 ASN A O 1
ATOM 793 N N . PRO A 1 106 ? -3.211 5.215 -0.226 1.00 95.50 106 PRO A N 1
ATOM 794 C CA . PRO A 1 106 ? -4.371 5.357 0.652 1.00 95.50 106 PRO A CA 1
ATOM 795 C C . PRO A 1 106 ? -5.279 4.129 0.717 1.00 95.50 106 PRO A C 1
ATOM 797 O O . PRO A 1 106 ? -6.145 4.049 1.585 1.00 95.50 106 PRO A O 1
ATOM 800 N N . ASP A 1 107 ? -5.065 3.137 -0.146 1.00 95.75 107 ASP A N 1
ATOM 801 C CA . ASP A 1 107 ? -5.861 1.909 -0.162 1.00 95.75 107 ASP A CA 1
ATOM 802 C C . ASP A 1 107 ? -5.282 0.817 0.758 1.00 95.75 107 ASP A C 1
ATOM 804 O O . ASP A 1 107 ? -5.862 -0.263 0.903 1.00 95.75 107 ASP A O 1
ATOM 808 N N . TRP A 1 108 ? -4.128 1.065 1.384 1.00 95.81 108 TRP A N 1
ATOM 809 C CA . TRP A 1 108 ? -3.438 0.127 2.275 1.00 95.81 108 TRP A CA 1
ATOM 810 C C . TRP A 1 108 ? -3.759 0.402 3.751 1.00 95.81 108 TRP A C 1
ATOM 812 O O . TRP A 1 108 ? -2.880 0.685 4.549 1.00 95.81 108 TRP A O 1
ATOM 822 N N . THR A 1 109 ? -5.034 0.312 4.133 1.00 93.00 109 THR A N 1
ATOM 823 C CA . THR A 1 109 ? -5.541 0.768 5.454 1.00 93.00 109 THR A CA 1
ATOM 824 C C . THR A 1 109 ? -6.029 -0.351 6.376 1.00 93.00 109 THR A C 1
ATOM 826 O O . THR A 1 109 ? -6.622 -0.111 7.424 1.00 93.00 109 THR A O 1
ATOM 829 N N . GLY A 1 110 ? -5.835 -1.606 5.974 1.00 90.06 110 GLY A N 1
ATOM 830 C CA . GLY A 1 110 ? -6.430 -2.743 6.678 1.00 90.06 110 GLY A CA 1
ATOM 831 C C . GLY A 1 110 ? -5.649 -3.073 7.939 1.00 90.06 110 GLY A C 1
ATOM 832 O O . GLY A 1 110 ? -4.433 -2.961 7.929 1.00 90.06 110 GLY A O 1
ATOM 833 N N . SER A 1 111 ? -6.323 -3.530 8.989 1.00 90.19 111 SER A N 1
ATOM 834 C CA . SER A 1 111 ? -5.671 -4.045 10.196 1.00 90.19 111 SER A CA 1
ATOM 835 C C . SER A 1 111 ? -5.313 -5.521 10.016 1.00 90.19 111 SER A C 1
ATOM 837 O O . SER A 1 111 ? -6.167 -6.293 9.573 1.00 90.19 111 SER A O 1
ATOM 839 N N . TRP A 1 112 ? -4.060 -5.901 10.302 1.00 91.69 112 TRP A N 1
ATOM 840 C CA . TRP A 1 112 ? -3.534 -7.262 10.079 1.00 91.69 112 TRP A CA 1
ATOM 841 C C . TRP A 1 112 ? -3.788 -7.811 8.670 1.00 91.69 112 TRP A C 1
ATOM 843 O O . TRP A 1 112 ? -4.032 -9.004 8.476 1.00 91.69 112 TRP A O 1
ATOM 853 N N . LYS A 1 113 ? -3.779 -6.932 7.668 1.00 93.56 113 LYS A N 1
ATOM 854 C CA . LYS A 1 113 ? -4.163 -7.283 6.305 1.00 93.56 113 LYS A CA 1
ATOM 855 C C . LYS A 1 113 ? -2.928 -7.406 5.430 1.00 93.56 113 LYS A C 1
ATOM 857 O O . LYS A 1 113 ? -2.097 -6.502 5.369 1.00 93.56 113 LYS A O 1
ATOM 862 N N . THR A 1 114 ? -2.838 -8.521 4.711 1.00 97.06 114 THR A N 1
ATOM 863 C CA . THR A 1 114 ? -1.814 -8.708 3.687 1.00 97.06 114 THR A CA 1
ATOM 864 C C . THR A 1 114 ? -2.228 -8.014 2.393 1.00 97.06 114 THR A C 1
ATOM 866 O O . THR A 1 114 ? -3.295 -8.292 1.840 1.00 97.06 114 THR A O 1
ATOM 869 N N . TYR A 1 115 ? -1.368 -7.129 1.899 1.00 97.69 115 TYR A N 1
ATOM 870 C CA . TYR A 1 115 ? -1.493 -6.470 0.603 1.00 97.69 115 TYR A CA 1
ATOM 871 C C . TYR A 1 115 ? -0.442 -7.003 -0.362 1.00 97.69 115 TYR A C 1
ATOM 873 O O . TYR A 1 115 ? 0.668 -7.352 0.046 1.00 97.69 115 TYR A O 1
ATOM 881 N N . TYR A 1 116 ? -0.777 -7.023 -1.653 1.00 98.25 116 TYR A N 1
ATOM 882 C CA . TYR A 1 116 ? 0.192 -7.281 -2.709 1.00 98.25 116 TYR A CA 1
ATOM 883 C C . TYR A 1 116 ? 0.362 -6.038 -3.568 1.00 98.25 116 TYR A C 1
ATOM 885 O O . TYR A 1 116 ? -0.590 -5.319 -3.902 1.00 98.25 116 TYR A O 1
ATOM 893 N N . TRP A 1 117 ? 1.610 -5.796 -3.936 1.00 98.56 117 TRP A N 1
ATOM 894 C CA . TRP A 1 117 ? 1.994 -4.674 -4.765 1.00 98.56 117 TRP A CA 1
ATOM 895 C C . TRP A 1 117 ? 3.090 -5.092 -5.741 1.00 98.56 117 TRP A C 1
ATOM 897 O O . TRP A 1 117 ? 3.697 -6.155 -5.610 1.00 98.56 117 TRP A O 1
ATOM 907 N N . ARG A 1 118 ? 3.284 -4.306 -6.792 1.00 98.31 118 ARG A N 1
ATOM 908 C CA . ARG A 1 118 ? 4.198 -4.633 -7.879 1.00 98.31 118 ARG A CA 1
ATOM 909 C C . ARG A 1 118 ? 4.943 -3.392 -8.323 1.00 98.31 118 ARG A C 1
ATOM 911 O O . ARG A 1 118 ? 4.314 -2.359 -8.530 1.00 98.31 118 ARG A O 1
ATOM 918 N N . VAL A 1 119 ? 6.241 -3.542 -8.557 1.00 98.56 119 VAL A N 1
ATOM 919 C CA . VAL A 1 119 ? 7.052 -2.579 -9.303 1.00 98.56 119 VAL A CA 1
ATOM 920 C C . VAL A 1 119 ? 7.229 -3.115 -10.717 1.00 98.56 119 VAL A C 1
ATOM 922 O O . VAL A 1 119 ? 7.758 -4.209 -10.909 1.00 98.56 119 VAL A O 1
ATOM 925 N N . ALA A 1 120 ? 6.724 -2.380 -11.700 1.00 98.19 120 ALA A N 1
ATOM 926 C CA . ALA A 1 120 ? 6.865 -2.686 -13.114 1.00 98.19 120 ALA A CA 1
ATOM 927 C C . ALA A 1 120 ? 7.832 -1.676 -13.736 1.00 98.19 120 ALA A C 1
ATOM 929 O O . ALA A 1 120 ? 7.574 -0.473 -13.701 1.00 98.19 120 ALA A O 1
ATOM 930 N N . CYS A 1 121 ? 8.929 -2.163 -14.300 1.00 97.88 121 CYS A N 1
ATOM 931 C CA . CYS A 1 121 ? 9.978 -1.359 -14.918 1.00 97.88 121 CYS A CA 1
ATOM 932 C C . CYS A 1 121 ? 9.986 -1.629 -16.422 1.00 97.88 121 CYS A C 1
ATOM 934 O O . CYS A 1 121 ? 9.861 -2.782 -16.835 1.00 97.88 121 CYS A O 1
ATOM 936 N N . TYR A 1 122 ? 10.122 -0.583 -17.227 1.00 96.75 122 TYR A N 1
ATOM 937 C CA . TYR A 1 122 ? 10.193 -0.676 -18.679 1.00 96.75 122 TYR A CA 1
ATOM 938 C C . TYR A 1 122 ? 11.522 -0.112 -19.169 1.00 96.75 122 TYR A C 1
ATOM 940 O O . TYR A 1 122 ? 11.812 1.055 -18.921 1.00 96.75 122 TYR A O 1
ATOM 948 N N . ASP A 1 123 ? 12.283 -0.934 -19.880 1.00 94.69 123 ASP A N 1
ATOM 949 C CA . ASP A 1 123 ? 13.582 -0.646 -20.514 1.00 94.69 123 ASP A CA 1
ATOM 950 C C . ASP A 1 123 ? 13.565 -0.986 -22.024 1.00 94.69 123 ASP A C 1
ATOM 952 O O . ASP A 1 123 ? 14.591 -1.197 -22.667 1.00 94.69 123 ASP A O 1
ATOM 956 N N . GLY A 1 124 ? 12.367 -1.116 -22.599 1.00 92.38 124 GLY A N 1
ATOM 957 C CA . GLY A 1 124 ? 12.124 -1.788 -23.879 1.00 92.38 124 GLY A CA 1
ATOM 958 C C . GLY A 1 124 ? 11.344 -3.094 -23.716 1.00 92.38 124 GLY A C 1
ATOM 959 O O . GLY A 1 124 ? 10.663 -3.518 -24.648 1.00 92.38 124 GLY A O 1
ATOM 960 N N . THR A 1 125 ? 11.360 -3.704 -22.528 1.00 93.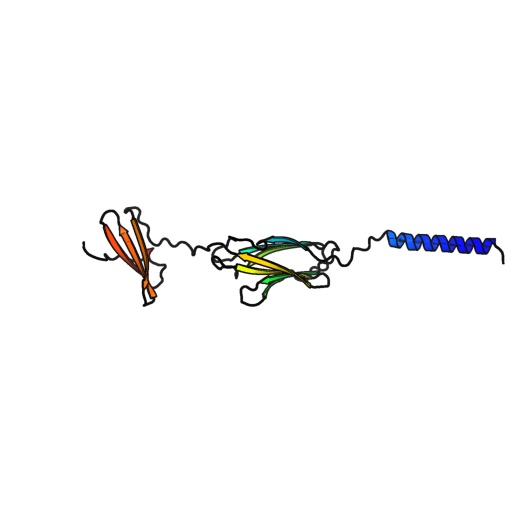69 125 THR A N 1
ATOM 961 C CA . THR A 1 125 ? 10.433 -4.772 -22.126 1.00 93.69 125 THR A CA 1
ATOM 962 C C . THR A 1 125 ? 9.946 -4.541 -20.695 1.00 93.69 125 THR A C 1
ATOM 964 O O . THR A 1 125 ? 10.641 -3.981 -19.858 1.00 93.69 125 THR A O 1
ATOM 967 N N . TRP A 1 126 ? 8.709 -4.941 -20.387 1.00 95.81 126 TRP A N 1
ATOM 968 C CA . TRP A 1 126 ? 8.208 -4.848 -19.015 1.00 95.81 126 TRP A CA 1
ATOM 969 C C . TRP A 1 126 ? 8.770 -5.972 -18.146 1.00 95.81 126 TRP A C 1
ATOM 971 O O . TRP A 1 126 ? 8.440 -7.141 -18.352 1.00 95.81 126 TRP A O 1
ATOM 981 N N . THR A 1 127 ? 9.516 -5.597 -17.113 1.00 96.56 127 THR A N 1
ATOM 982 C CA . THR A 1 127 ? 9.939 -6.491 -16.031 1.00 96.56 127 THR A CA 1
ATOM 983 C C . THR A 1 127 ? 9.141 -6.179 -14.773 1.00 96.56 127 THR A C 1
ATOM 985 O O . THR A 1 127 ? 8.966 -5.020 -14.405 1.00 96.56 127 THR A O 1
ATOM 988 N N . ASN A 1 128 ? 8.617 -7.215 -14.116 1.00 97.38 128 ASN A N 1
ATOM 989 C CA . ASN A 1 128 ? 7.700 -7.072 -12.989 1.00 97.38 128 ASN A CA 1
ATOM 990 C C . ASN A 1 128 ? 8.265 -7.734 -11.730 1.00 97.38 128 ASN A C 1
ATOM 992 O O . ASN A 1 128 ? 8.570 -8.924 -11.738 1.00 97.38 128 ASN A O 1
ATOM 996 N N . TYR A 1 129 ? 8.277 -6.991 -10.629 1.00 98.06 129 TYR A N 1
ATOM 997 C CA . TYR A 1 129 ? 8.664 -7.460 -9.302 1.00 98.06 129 TYR A CA 1
ATOM 998 C C . TYR A 1 129 ? 7.450 -7.395 -8.386 1.00 98.06 129 TYR A C 1
ATOM 1000 O O . TYR A 1 129 ? 6.916 -6.314 -8.152 1.00 98.06 129 TYR A O 1
ATOM 1008 N N . THR A 1 130 ? 6.970 -8.547 -7.918 1.00 98.06 130 THR A N 1
ATOM 1009 C CA . THR A 1 130 ? 5.789 -8.623 -7.045 1.00 98.06 130 THR A CA 1
ATOM 1010 C C . THR A 1 130 ? 6.221 -8.797 -5.597 1.00 98.06 130 THR A C 1
ATOM 1012 O O . THR A 1 130 ? 7.065 -9.635 -5.289 1.00 98.06 130 THR A O 1
ATOM 1015 N N . TYR A 1 131 ? 5.601 -8.013 -4.728 1.00 98.44 131 TYR A N 1
ATOM 1016 C CA . TYR A 1 131 ? 5.853 -7.938 -3.302 1.00 98.44 131 TYR A CA 1
ATOM 1017 C C . TYR A 1 131 ? 4.555 -8.201 -2.545 1.00 98.44 131 TYR A C 1
ATOM 1019 O O . TYR A 1 131 ? 3.451 -7.965 -3.047 1.00 98.44 131 TYR A O 1
ATOM 1027 N N . SER A 1 132 ? 4.695 -8.655 -1.308 1.00 98.44 132 SER A N 1
ATOM 1028 C CA . SER A 1 132 ? 3.610 -8.688 -0.333 1.00 98.44 132 SER A CA 1
ATOM 1029 C C . SER A 1 132 ? 4.084 -8.116 0.9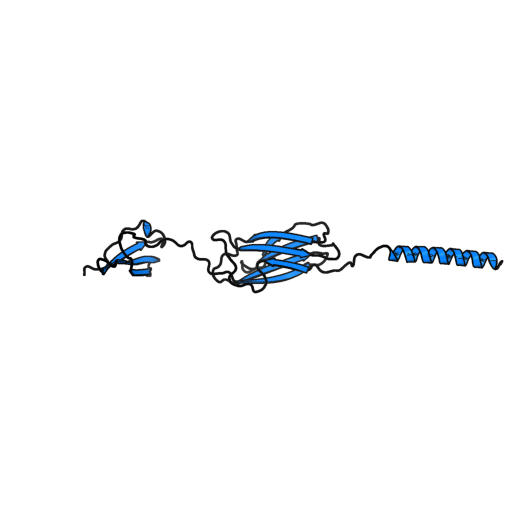90 1.00 98.44 132 SER A C 1
ATOM 1031 O O . SER A 1 132 ? 5.271 -8.188 1.295 1.00 98.44 132 SER A O 1
ATOM 1033 N N . PHE A 1 133 ? 3.172 -7.557 1.769 1.00 98.56 133 PHE A N 1
ATOM 1034 C CA . PHE A 1 133 ? 3.435 -7.177 3.151 1.00 98.56 133 PHE A CA 1
ATOM 1035 C C . PHE A 1 133 ? 2.150 -7.275 3.965 1.00 98.56 133 PHE A C 1
ATOM 1037 O O . PHE A 1 133 ? 1.057 -7.234 3.403 1.00 98.56 133 PHE A O 1
ATOM 1044 N N . THR A 1 134 ? 2.279 -7.397 5.280 1.00 97.69 134 THR A N 1
ATOM 1045 C CA . THR A 1 134 ? 1.158 -7.420 6.220 1.00 97.69 134 THR A CA 1
ATOM 1046 C C . THR A 1 134 ? 1.248 -6.213 7.134 1.00 97.69 134 THR A C 1
ATOM 1048 O O . THR A 1 134 ? 2.267 -6.004 7.797 1.00 97.69 134 THR A O 1
ATOM 1051 N N . THR A 1 135 ? 0.186 -5.415 7.143 1.00 95.31 135 THR A N 1
ATOM 1052 C CA . THR A 1 135 ? 0.054 -4.259 8.030 1.00 95.31 135 THR A CA 1
ATOM 1053 C C . THR A 1 135 ? 0.000 -4.685 9.489 1.00 95.31 135 THR A C 1
ATOM 1055 O O . THR A 1 135 ? -0.380 -5.813 9.817 1.00 95.31 135 THR A O 1
ATOM 1058 N N . GLU A 1 136 ? 0.401 -3.786 10.376 1.00 88.50 136 GLU A N 1
ATOM 1059 C CA . GLU A 1 136 ? 0.173 -3.960 11.804 1.00 88.50 136 GLU A CA 1
ATOM 1060 C C . GLU A 1 136 ? -1.313 -3.844 12.179 1.00 88.50 136 GLU A C 1
ATOM 1062 O O . GLU A 1 136 ? -2.203 -3.676 11.331 1.00 88.50 136 GLU A O 1
ATOM 1067 N N . TYR A 1 137 ? -1.591 -3.949 13.479 1.00 84.62 137 TYR A N 1
ATOM 1068 C CA . TYR A 1 137 ? -2.899 -3.583 13.988 1.00 84.62 137 TYR A CA 1
ATOM 1069 C C . TYR A 1 137 ? -3.093 -2.076 13.857 1.00 84.62 137 TYR A C 1
ATOM 1071 O O . TYR A 1 137 ? -2.552 -1.304 14.644 1.00 84.62 137 TYR A O 1
ATOM 1079 N N . VAL A 1 138 ? -3.934 -1.660 12.916 1.00 79.31 138 VAL A N 1
ATOM 1080 C CA . VAL A 1 138 ? -4.418 -0.282 12.887 1.00 79.31 138 VAL A CA 1
ATOM 1081 C C . VAL A 1 138 ? -5.413 -0.152 14.029 1.00 79.31 138 VAL A C 1
ATOM 1083 O O . VAL A 1 138 ? -6.562 -0.590 13.913 1.00 79.31 138 VAL A O 1
ATOM 1086 N N . PHE A 1 139 ? -4.964 0.393 15.162 1.00 63.31 139 PHE A N 1
ATOM 1087 C CA . PHE A 1 139 ? -5.884 0.849 16.196 1.00 63.31 139 PHE A CA 1
ATOM 1088 C C . PHE A 1 139 ? -6.800 1.863 15.503 1.00 63.31 139 PHE A C 1
ATOM 1090 O O . PHE A 1 139 ? -6.333 2.890 15.007 1.00 63.31 139 PHE A O 1
ATOM 1097 N N . GLY A 1 140 ? -8.108 1.591 15.440 1.00 58.56 140 GLY A N 1
ATOM 1098 C CA . GLY A 1 140 ? -9.051 2.692 15.244 1.00 58.56 140 GLY A CA 1
ATOM 1099 C C . GLY A 1 140 ? -8.698 3.766 16.272 1.00 58.56 140 GLY A C 1
ATOM 1100 O O . GLY A 1 14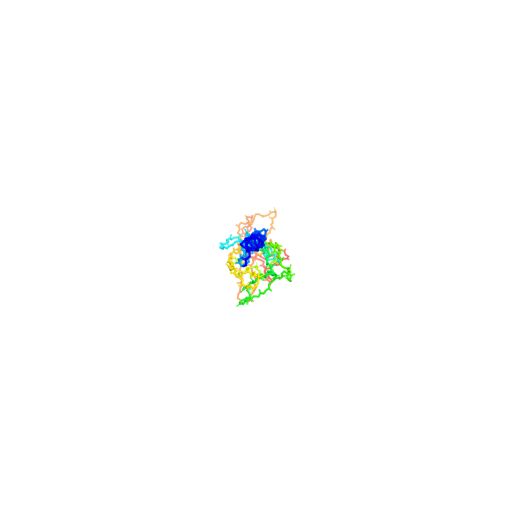0 ? -8.301 3.391 17.376 1.00 58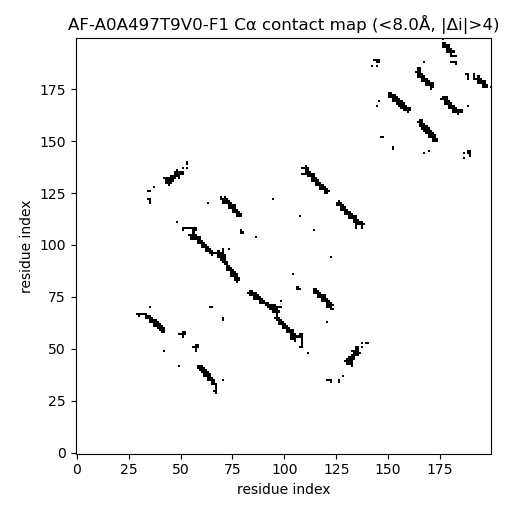.56 140 GLY A O 1
ATOM 1101 N N . GLN A 1 141 ? -8.747 5.055 15.906 1.00 52.47 141 GLN A N 1
ATOM 1102 C CA . GLN A 1 141 ? -8.380 6.148 16.818 1.00 52.47 141 GLN A CA 1
ATOM 1103 C C . GLN A 1 141 ? -8.895 5.819 18.225 1.00 52.47 141 GLN A C 1
ATOM 1105 O O . GLN A 1 141 ? -10.104 5.607 18.365 1.00 52.47 141 GLN A O 1
ATOM 1110 N N . PRO A 1 142 ? -8.010 5.654 19.232 1.00 56.06 142 PRO A N 1
ATOM 1111 C CA . PRO A 1 142 ? -8.450 5.264 20.556 1.00 56.06 142 PRO A CA 1
ATOM 1112 C C . PRO A 1 142 ? -9.361 6.372 21.063 1.00 56.06 142 PRO A C 1
ATOM 1114 O O . PRO A 1 142 ? -8.919 7.459 21.430 1.00 56.06 142 PRO A O 1
ATOM 1117 N N . HIS A 1 143 ? -10.660 6.115 21.034 1.00 54.94 143 HIS A N 1
ATOM 1118 C CA . HIS A 1 143 ? -11.622 6.993 21.654 1.00 54.94 143 HIS A CA 1
ATOM 1119 C C . HIS A 1 143 ? -11.592 6.663 23.131 1.00 54.94 143 HIS A C 1
ATOM 1121 O O . HIS A 1 143 ? -11.811 5.518 23.515 1.00 54.94 143 HIS A O 1
ATOM 1127 N N . CYS A 1 144 ? -11.285 7.655 23.961 1.00 61.72 144 CYS A N 1
ATOM 1128 C CA . CYS A 1 144 ? -11.515 7.524 25.386 1.00 61.72 144 CYS A CA 1
ATOM 1129 C C . CYS A 1 144 ? -13.001 7.186 25.577 1.00 61.72 144 CYS A C 1
ATOM 1131 O O . CYS A 1 144 ? -13.869 7.980 25.226 1.00 61.72 144 CYS A O 1
ATOM 1133 N N . ILE A 1 145 ? -13.287 5.965 26.026 1.00 66.19 145 ILE A N 1
ATOM 1134 C CA . ILE A 1 145 ? -14.660 5.472 26.192 1.00 66.19 145 ILE A CA 1
ATOM 1135 C C . ILE A 1 145 ? -15.164 5.810 27.604 1.00 66.19 145 ILE A C 1
ATOM 1137 O O . ILE A 1 145 ? -16.344 6.106 27.799 1.00 66.19 145 ILE A O 1
ATOM 1141 N N . ALA A 1 146 ? -14.248 5.827 28.575 1.00 67.62 146 ALA A N 1
ATOM 1142 C CA . ALA A 1 146 ? -14.465 6.299 29.931 1.00 67.62 146 ALA A CA 1
ATOM 1143 C C . ALA A 1 146 ? -13.142 6.773 30.545 1.00 67.62 146 ALA A C 1
ATOM 1145 O O . ALA A 1 146 ? -12.127 6.085 30.443 1.00 67.62 146 ALA A O 1
ATOM 1146 N N . LEU A 1 147 ? -13.176 7.929 31.204 1.00 69.12 147 LEU A N 1
ATOM 1147 C CA . LEU A 1 147 ? -12.102 8.438 32.049 1.00 69.12 147 LEU A CA 1
ATOM 1148 C C . LEU A 1 147 ? -12.743 9.232 33.183 1.00 69.12 147 LEU A C 1
ATOM 1150 O O . LEU A 1 147 ? -13.676 10.001 32.952 1.00 69.12 147 LEU A O 1
ATOM 1154 N N . ASN A 1 148 ? -12.288 8.980 34.402 1.00 68.88 148 ASN A N 1
ATOM 1155 C CA . ASN A 1 148 ? -12.719 9.680 35.599 1.00 68.88 148 ASN A CA 1
ATOM 1156 C C . ASN A 1 148 ? -11.491 9.814 36.503 1.00 68.88 148 ASN A C 1
ATOM 1158 O O . ASN A 1 148 ? -10.821 8.822 36.778 1.00 68.88 148 ASN A O 1
ATOM 1162 N N . ASP A 1 149 ? -11.157 11.040 36.875 1.00 73.00 149 ASP A N 1
ATOM 1163 C CA . ASP A 1 149 ? -10.037 11.388 37.746 1.00 73.00 149 ASP A CA 1
ATOM 1164 C C . ASP A 1 149 ? -10.410 11.350 39.237 1.00 73.00 149 ASP A C 1
ATOM 1166 O O . ASP A 1 149 ? -9.530 11.157 40.074 1.00 73.00 149 ASP A O 1
ATOM 1170 N N . ASP A 1 150 ? -11.702 11.431 39.562 1.00 77.00 150 ASP A N 1
ATOM 1171 C CA . ASP A 1 150 ? -12.235 11.334 40.926 1.00 77.00 150 ASP A CA 1
ATOM 1172 C C . ASP A 1 150 ? -12.521 9.887 41.371 1.00 77.00 150 ASP A C 1
ATOM 1174 O O . ASP A 1 150 ? -12.688 9.612 42.564 1.00 77.00 150 ASP A O 1
ATOM 1178 N N . LYS A 1 151 ? -12.644 8.947 40.424 1.00 72.44 151 LYS A N 1
ATOM 1179 C CA . LYS A 1 151 ? -13.091 7.566 40.674 1.00 72.44 151 LYS A CA 1
ATOM 1180 C C . LYS A 1 151 ? -12.205 6.561 39.947 1.00 72.44 151 LYS A C 1
ATOM 1182 O O . LYS A 1 151 ? -11.993 6.677 38.742 1.00 72.44 151 LYS A O 1
ATOM 1187 N N . ALA A 1 152 ? -11.770 5.513 40.646 1.00 78.62 152 ALA A N 1
ATOM 1188 C CA . ALA A 1 152 ? -11.120 4.380 39.997 1.00 78.62 152 ALA A CA 1
ATOM 1189 C C . ALA A 1 152 ? -12.155 3.565 39.204 1.00 78.62 152 ALA A C 1
ATOM 1191 O O . ALA A 1 152 ? -13.191 3.153 39.730 1.00 78.62 152 ALA A O 1
ATOM 1192 N N . LEU A 1 153 ? -11.876 3.353 37.918 1.00 76.50 153 LEU A N 1
ATOM 1193 C CA . LEU A 1 153 ? -12.675 2.495 37.047 1.00 76.50 153 LEU A CA 1
ATOM 1194 C C . LEU A 1 153 ? -12.007 1.118 37.006 1.00 76.50 153 LEU A C 1
ATOM 1196 O O . LEU A 1 153 ? -10.921 0.976 36.446 1.00 76.50 153 LEU A O 1
ATOM 1200 N N . THR A 1 154 ? -12.625 0.115 37.626 1.00 77.50 154 THR A N 1
ATOM 1201 C CA . THR A 1 154 ? -11.999 -1.206 37.840 1.00 77.50 154 THR A CA 1
ATOM 1202 C C . THR A 1 154 ? -12.344 -2.217 36.762 1.00 77.50 154 THR A C 1
ATOM 1204 O O . THR A 1 154 ? -11.590 -3.156 36.515 1.00 77.50 154 THR A O 1
ATOM 1207 N N . THR A 1 155 ? -13.488 -2.055 36.104 1.00 76.50 155 THR A N 1
ATOM 1208 C CA . THR A 1 155 ? -13.941 -2.934 35.025 1.00 76.50 155 THR A CA 1
ATOM 1209 C C . THR A 1 155 ? -14.712 -2.121 33.999 1.00 76.50 155 THR A C 1
ATOM 1211 O O . THR A 1 155 ? -15.469 -1.217 34.351 1.00 76.50 155 THR A O 1
ATOM 1214 N N . SER A 1 156 ? -14.525 -2.449 32.719 1.00 79.25 156 SER A N 1
ATOM 1215 C CA . SER A 1 156 ? -15.356 -1.916 31.644 1.00 79.25 156 SER A CA 1
ATOM 1216 C C . SER A 1 156 ? -15.702 -2.994 30.623 1.00 79.25 156 SER A C 1
ATOM 1218 O O . SER A 1 156 ? -14.879 -3.852 30.303 1.00 79.25 156 SER A O 1
ATOM 1220 N N . VAL A 1 157 ? -16.937 -2.957 30.124 1.00 80.75 157 VAL A N 1
ATOM 1221 C CA . VAL A 1 157 ? -17.432 -3.862 29.080 1.00 80.75 157 VAL A CA 1
ATOM 1222 C C . VAL A 1 157 ? -18.154 -3.033 28.028 1.00 80.75 157 VAL A C 1
ATOM 1224 O O . VAL A 1 157 ? -19.094 -2.310 28.348 1.00 80.75 157 VAL A O 1
ATOM 1227 N N . LEU A 1 158 ? -17.735 -3.152 26.769 1.00 83.38 158 LEU A N 1
ATOM 1228 C CA . LEU A 1 158 ? -18.453 -2.606 25.619 1.00 83.38 158 LEU A CA 1
ATOM 1229 C C . LEU A 1 158 ? -19.134 -3.756 24.876 1.00 83.38 158 LEU A C 1
ATOM 1231 O O . LEU A 1 158 ? -18.458 -4.680 24.424 1.00 83.38 158 LEU A O 1
ATOM 1235 N N . TYR A 1 159 ? -20.453 -3.688 24.707 1.00 84.12 159 TYR A N 1
ATOM 1236 C CA . TYR A 1 159 ? -21.188 -4.639 23.874 1.00 84.12 159 TYR A CA 1
ATOM 1237 C C . TYR A 1 159 ? -22.150 -3.929 22.921 1.00 84.12 159 TYR A C 1
ATOM 1239 O O . TYR A 1 159 ? -22.626 -2.827 23.195 1.00 84.12 159 TYR A O 1
ATOM 1247 N N . LYS A 1 160 ? -22.433 -4.572 21.785 1.00 85.69 160 LYS A N 1
ATOM 1248 C CA . LYS A 1 160 ? -23.422 -4.131 20.795 1.00 85.69 160 LYS A CA 1
ATOM 1249 C C . LYS A 1 160 ? -24.612 -5.081 20.841 1.00 85.69 160 LYS A C 1
ATOM 1251 O O . LYS A 1 160 ? -24.425 -6.293 20.743 1.00 85.69 160 LYS A O 1
ATOM 1256 N N . ASN A 1 161 ? -25.814 -4.552 21.025 1.00 81.69 161 ASN A N 1
ATOM 1257 C CA . ASN A 1 161 ? -27.023 -5.367 21.083 1.00 81.69 161 ASN A CA 1
ATOM 1258 C C . ASN A 1 161 ? -27.522 -5.737 19.666 1.00 81.69 161 ASN A C 1
ATOM 1260 O O . ASN A 1 161 ? -26.969 -5.316 18.647 1.00 81.69 161 ASN A O 1
ATOM 1264 N N . THR A 1 162 ? -28.609 -6.507 19.591 1.00 85.06 162 THR A N 1
ATOM 1265 C CA . THR A 1 162 ? -29.210 -6.935 18.317 1.00 85.06 162 THR A CA 1
ATOM 1266 C C . THR A 1 162 ? -29.917 -5.815 17.547 1.00 85.06 162 THR A C 1
ATOM 1268 O O . THR A 1 162 ? -30.170 -5.991 16.358 1.00 85.06 162 THR A O 1
ATOM 1271 N N . THR A 1 163 ? -30.236 -4.679 18.183 1.00 88.62 163 THR A N 1
ATOM 1272 C CA . THR A 1 163 ? -30.787 -3.486 17.505 1.00 88.62 163 THR A CA 1
ATOM 1273 C C . THR A 1 163 ? -29.696 -2.587 16.923 1.00 88.62 163 THR A C 1
ATOM 1275 O O . THR A 1 163 ? -30.000 -1.686 16.149 1.00 88.62 163 THR A O 1
ATOM 1278 N N . GLY A 1 164 ? -28.424 -2.870 17.224 1.00 82.06 164 GLY A N 1
ATOM 1279 C CA . GLY A 1 164 ? -27.268 -2.127 16.738 1.00 82.06 164 GLY A CA 1
ATOM 1280 C C . GLY A 1 164 ? -26.778 -1.031 17.684 1.00 82.06 164 GLY A C 1
ATOM 1281 O O . GLY A 1 164 ? -25.790 -0.372 17.358 1.00 82.06 164 GLY A O 1
ATOM 1282 N N . ASP A 1 165 ? -27.409 -0.874 18.845 1.00 86.12 165 ASP A N 1
ATOM 1283 C CA . ASP A 1 165 ? -27.002 0.075 19.873 1.00 86.12 165 ASP A CA 1
ATOM 1284 C C . ASP A 1 165 ? -25.846 -0.483 20.707 1.00 86.12 165 ASP A C 1
ATOM 1286 O O . ASP A 1 165 ? -25.737 -1.686 20.965 1.00 86.12 165 ASP A O 1
ATOM 1290 N N . TYR A 1 166 ? -24.977 0.416 21.147 1.00 86.50 166 TYR A N 1
ATOM 1291 C CA . TYR A 1 166 ? -23.821 0.122 21.971 1.00 86.50 166 TYR A CA 1
ATOM 1292 C C . TYR A 1 166 ? -24.096 0.470 23.430 1.00 86.50 166 TYR A C 1
ATOM 1294 O O . TYR A 1 166 ? -24.649 1.523 23.752 1.00 86.50 166 TYR A O 1
ATOM 1302 N N . TYR A 1 167 ? -23.634 -0.404 24.312 1.00 84.19 167 TYR A N 1
ATOM 1303 C CA . TYR A 1 167 ? -23.748 -0.277 25.753 1.00 84.19 167 TYR A CA 1
ATOM 1304 C C . TYR A 1 167 ? -22.360 -0.387 26.355 1.00 84.19 167 TYR A C 1
ATOM 1306 O O . TYR A 1 167 ? -21.639 -1.358 26.118 1.00 84.19 167 TYR A O 1
ATOM 1314 N N . LEU A 1 168 ? -22.003 0.618 27.139 1.00 84.62 168 LEU A N 1
ATOM 1315 C CA . LEU A 1 168 ? -20.779 0.649 27.913 1.00 84.62 168 LEU A CA 1
ATOM 1316 C C . LEU A 1 168 ? -21.138 0.473 29.381 1.00 84.62 168 LEU A C 1
ATOM 1318 O O . LEU A 1 168 ? -21.828 1.321 29.947 1.00 84.62 168 LEU A O 1
ATOM 1322 N N . TRP A 1 169 ? -20.668 -0.613 29.979 1.00 84.12 169 TRP A N 1
ATOM 1323 C CA . TRP A 1 169 ? -20.747 -0.853 31.414 1.00 84.12 169 TRP A CA 1
ATOM 1324 C C . TRP A 1 169 ? -19.424 -0.492 32.058 1.00 84.12 169 TRP A C 1
ATOM 1326 O O . TRP A 1 169 ? -18.369 -0.833 31.523 1.00 84.12 169 TRP A O 1
ATOM 1336 N N . ILE A 1 170 ? -19.484 0.202 33.187 1.00 82.94 170 ILE A N 1
ATOM 1337 C CA . ILE A 1 170 ? -18.315 0.620 33.952 1.00 82.94 170 ILE A CA 1
ATOM 1338 C C . ILE A 1 170 ? -18.611 0.367 35.425 1.00 82.94 170 ILE A C 1
ATOM 1340 O O . ILE A 1 170 ? -19.640 0.825 35.918 1.00 82.94 170 ILE A O 1
ATOM 1344 N N . THR A 1 171 ? -17.709 -0.319 36.118 1.00 77.00 171 THR A N 1
ATOM 1345 C CA . THR A 1 171 ? -17.759 -0.446 37.579 1.00 77.00 171 THR A CA 1
ATOM 1346 C C . THR A 1 171 ? -16.904 0.652 38.198 1.00 77.00 171 THR A C 1
ATOM 1348 O O . THR A 1 171 ? -15.742 0.825 37.813 1.00 77.00 171 THR A O 1
ATOM 1351 N N . GLN A 1 172 ? -17.482 1.406 39.132 1.00 77.00 172 GLN A N 1
ATOM 1352 C CA . GLN A 1 172 ? -16.749 2.382 39.936 1.00 77.00 172 GLN A CA 1
ATOM 1353 C C . GLN A 1 172 ? -16.329 1.754 41.267 1.00 77.00 172 GLN A C 1
ATOM 1355 O O . GLN A 1 172 ? -17.170 1.237 41.993 1.00 77.00 172 GLN A O 1
ATOM 1360 N N . ASP A 1 173 ? -15.039 1.837 41.594 1.00 63.88 173 ASP A N 1
ATOM 1361 C CA . ASP A 1 173 ? -14.434 1.181 42.767 1.00 63.88 173 ASP A CA 1
ATOM 1362 C C . ASP A 1 173 ? -14.995 1.666 44.112 1.00 63.88 173 ASP A C 1
ATOM 1364 O O . ASP A 1 173 ? -14.995 0.946 45.100 1.00 63.88 173 ASP A O 1
ATOM 1368 N N . THR A 1 174 ? -15.455 2.916 44.185 1.00 67.19 174 THR A N 1
ATOM 1369 C CA . THR A 1 174 ? -15.841 3.516 45.472 1.00 67.19 174 THR A CA 1
ATOM 1370 C C . THR A 1 174 ? -17.246 3.159 45.928 1.00 67.19 174 THR A C 1
ATOM 1372 O O . THR A 1 174 ? -17.525 3.275 47.116 1.00 67.19 174 THR A O 1
ATOM 1375 N N . ASP A 1 175 ? -18.128 2.796 44.998 1.00 69.81 175 ASP A N 1
ATOM 1376 C CA . ASP A 1 175 ? -19.557 2.609 45.269 1.00 69.81 175 ASP A CA 1
ATOM 1377 C C . ASP A 1 175 ? -20.056 1.225 44.802 1.00 69.81 175 ASP A C 1
ATOM 1379 O O . ASP A 1 175 ? -21.238 0.934 44.940 1.00 69.81 175 ASP A O 1
ATOM 1383 N N . ASP A 1 176 ? -19.174 0.388 44.223 1.00 71.81 176 ASP A N 1
ATOM 1384 C CA . ASP A 1 176 ? -19.486 -0.882 43.530 1.00 71.81 176 ASP A CA 1
ATOM 1385 C C . ASP A 1 176 ? -20.606 -0.764 42.473 1.00 71.81 176 ASP A C 1
ATOM 1387 O O . ASP A 1 176 ? -21.177 -1.750 41.996 1.00 71.81 176 ASP A O 1
ATOM 1391 N N . ASP A 1 177 ? -20.897 0.466 42.054 1.00 78.94 177 ASP A N 1
ATOM 1392 C CA . ASP A 1 177 ? -21.984 0.771 41.147 1.00 78.94 177 ASP A CA 1
ATOM 1393 C C . ASP A 1 177 ? -21.612 0.383 39.719 1.00 78.94 177 ASP A C 1
ATOM 1395 O O . ASP A 1 177 ? -20.588 0.799 39.165 1.00 78.94 177 ASP A O 1
ATOM 1399 N N . ILE A 1 178 ? -22.507 -0.380 39.091 1.00 81.12 178 ILE A N 1
ATOM 1400 C CA . ILE A 1 178 ? -22.455 -0.650 37.659 1.00 81.12 178 ILE A CA 1
ATOM 1401 C C . ILE A 1 178 ? -23.186 0.486 36.951 1.00 81.12 178 ILE A C 1
ATOM 1403 O O . ILE A 1 178 ? -24.411 0.607 37.017 1.00 81.12 178 ILE A O 1
ATOM 1407 N N . LEU A 1 179 ? -22.427 1.316 36.246 1.00 84.31 179 LEU A N 1
ATOM 1408 C CA . LEU A 1 179 ? -22.948 2.393 35.419 1.00 84.31 179 LEU A CA 1
ATOM 1409 C C . LEU A 1 179 ? -23.046 1.953 33.964 1.00 84.31 179 LEU A C 1
ATOM 1411 O O . LEU A 1 179 ? -22.112 1.378 33.411 1.00 84.31 179 LEU A O 1
ATOM 1415 N N . VAL A 1 180 ? -24.162 2.284 33.324 1.00 86.50 180 VAL A N 1
ATOM 1416 C CA . VAL A 1 180 ? -24.432 2.008 31.914 1.00 86.50 180 VAL A CA 1
ATOM 1417 C C . VAL A 1 180 ? -24.513 3.317 31.149 1.00 86.50 180 VAL A C 1
ATOM 1419 O O . VAL A 1 180 ? -25.275 4.212 31.511 1.00 86.50 180 VAL A O 1
ATOM 1422 N N . LYS A 1 181 ? -23.770 3.418 30.050 1.00 88.38 181 LYS A N 1
ATOM 1423 C CA .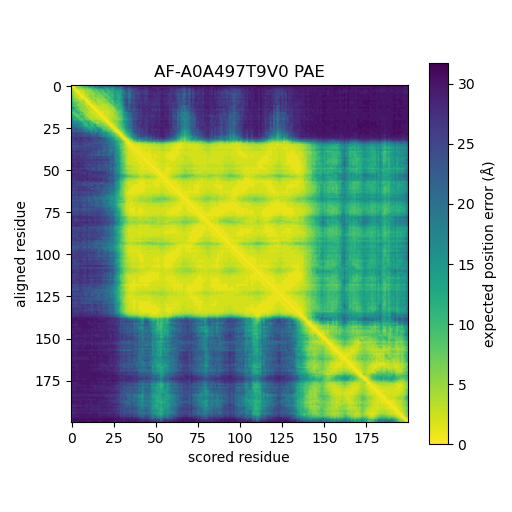 LYS A 1 181 ? -23.976 4.439 29.019 1.00 88.38 181 LYS A CA 1
ATOM 1424 C C . LYS A 1 181 ? -24.463 3.775 27.737 1.00 88.38 181 LYS A C 1
ATOM 1426 O O . LYS A 1 181 ? -23.980 2.703 27.379 1.00 88.38 181 LYS A O 1
ATOM 1431 N N . THR A 1 182 ? -25.380 4.423 27.025 1.00 87.38 182 THR A N 1
ATOM 1432 C CA . THR A 1 182 ? -25.948 3.920 25.764 1.00 87.38 182 THR A CA 1
ATOM 1433 C C . THR A 1 182 ? -25.640 4.855 24.603 1.00 87.38 182 THR A C 1
ATOM 1435 O O . THR A 1 182 ? -25.785 6.073 24.728 1.00 87.38 182 THR A O 1
ATOM 1438 N N . SER A 1 183 ? -25.266 4.294 23.457 1.00 85.69 183 SER A N 1
ATOM 1439 C CA . SER A 1 183 ? -24.934 5.039 22.244 1.00 85.69 183 SER A CA 1
ATOM 1440 C C . SER A 1 183 ? -25.440 4.326 20.997 1.00 85.69 183 SER A C 1
ATOM 1442 O O . SER A 1 183 ? -25.190 3.142 20.818 1.00 85.69 183 SER A O 1
ATOM 1444 N N . SER A 1 184 ? -26.048 5.068 20.077 1.00 87.50 184 SER A N 1
ATOM 1445 C CA . SER A 1 184 ? -26.379 4.556 18.740 1.00 87.50 184 SER A CA 1
ATOM 1446 C C . SER A 1 184 ? -25.220 4.700 17.739 1.00 87.50 184 SER A C 1
ATOM 1448 O O . SER A 1 184 ? -25.290 4.165 16.638 1.00 87.50 184 SER A O 1
ATOM 1450 N N . LEU A 1 185 ? -24.149 5.421 18.102 1.00 82.75 185 LEU A N 1
ATOM 1451 C CA . LEU A 1 185 ? -22.978 5.681 17.248 1.00 82.75 185 LEU A CA 1
ATOM 1452 C C . LEU A 1 185 ? -21.748 4.850 17.651 1.00 82.75 185 LEU A C 1
ATOM 1454 O O . LEU A 1 185 ? -20.837 4.666 16.850 1.00 82.75 185 LEU A O 1
ATOM 1458 N N . GLY A 1 186 ? -21.700 4.363 18.894 1.00 78.44 186 GLY A N 1
ATOM 1459 C CA . GLY A 1 186 ? -20.587 3.592 19.457 1.00 78.44 186 GLY A CA 1
ATOM 1460 C C . GLY A 1 186 ? -19.341 4.410 19.806 1.00 78.44 186 GLY A C 1
ATOM 1461 O O . GLY A 1 186 ? -18.377 3.849 20.320 1.00 78.44 186 GLY A O 1
ATOM 1462 N N . THR A 1 187 ? -19.342 5.721 19.552 1.00 79.38 187 THR A N 1
ATOM 1463 C CA . THR A 1 187 ? -18.162 6.591 19.707 1.00 79.38 187 THR A CA 1
ATOM 1464 C C . THR A 1 187 ? -18.396 7.821 20.586 1.00 79.38 187 THR A C 1
ATOM 1466 O O . THR A 1 187 ? -17.435 8.474 20.977 1.00 79.38 187 THR A O 1
ATOM 1469 N N . ASP A 1 188 ? -19.640 8.138 20.951 1.00 81.75 188 ASP A N 1
ATOM 1470 C CA . ASP A 1 188 ? -20.001 9.373 21.666 1.00 81.75 188 ASP A CA 1
ATOM 1471 C C . ASP A 1 188 ? -20.190 9.186 23.186 1.00 81.75 188 ASP A C 1
ATOM 1473 O O . ASP A 1 188 ? -20.761 10.039 23.858 1.00 81.75 188 ASP A O 1
ATOM 1477 N N . PHE A 1 189 ? -19.677 8.096 23.769 1.00 82.12 189 PHE A N 1
ATOM 1478 C CA . PHE A 1 189 ? -19.852 7.762 25.192 1.00 82.12 189 PHE A CA 1
ATOM 1479 C C . PHE A 1 189 ? -19.369 8.837 26.177 1.00 82.12 189 PHE A C 1
ATOM 1481 O O . PHE A 1 189 ? -19.911 8.944 27.281 1.00 82.12 189 PHE A O 1
ATOM 1488 N N . MET A 1 190 ? -18.394 9.661 25.788 1.00 75.12 190 MET A N 1
ATOM 1489 C CA . MET A 1 190 ? -17.901 10.769 26.615 1.00 75.12 190 MET A CA 1
ATOM 1490 C C . MET A 1 190 ? -18.968 11.833 26.878 1.00 75.12 190 MET A C 1
ATOM 1492 O O . MET A 1 190 ? -18.970 12.438 27.945 1.00 75.12 190 MET A O 1
ATOM 1496 N N . THR A 1 191 ? -19.900 12.035 25.945 1.00 81.69 191 THR A N 1
ATOM 1497 C CA . THR A 1 191 ? -20.981 13.022 26.086 1.00 81.69 191 THR A CA 1
ATOM 1498 C C . THR A 1 191 ? -22.274 12.409 26.620 1.00 81.69 191 THR A C 1
ATOM 1500 O O . THR A 1 191 ? -23.215 13.135 26.940 1.00 81.69 191 THR A O 1
ATOM 1503 N N . LYS A 1 192 ? -22.342 11.077 26.742 1.00 84.31 192 LYS A N 1
ATOM 1504 C CA . LYS A 1 192 ? -23.507 10.380 27.291 1.00 84.31 192 LYS A CA 1
ATOM 1505 C C . LYS A 1 192 ? -23.510 10.400 28.816 1.00 84.31 192 LYS A C 1
ATOM 1507 O O . LYS A 1 192 ? -22.495 10.110 29.460 1.00 84.31 192 LYS A O 1
ATOM 1512 N N . SER A 1 193 ? -24.686 10.656 29.381 1.00 84.56 193 SER A N 1
ATOM 1513 C CA . SER A 1 193 ? -24.972 10.421 30.795 1.00 84.56 193 SER A CA 1
ATOM 1514 C C . SER A 1 193 ? -24.958 8.925 31.101 1.00 84.56 193 SER A C 1
ATOM 1516 O O . SER A 1 193 ? -25.355 8.105 30.273 1.00 84.56 193 SER A O 1
ATOM 1518 N N . SER A 1 194 ? -24.502 8.578 32.298 1.00 84.44 194 SER A N 1
ATOM 1519 C CA . SER A 1 194 ? -24.621 7.229 32.842 1.00 84.44 194 SER A CA 1
ATOM 1520 C C . SER A 1 194 ? -25.932 7.054 33.599 1.00 84.44 194 SER A C 1
ATOM 1522 O O . SER A 1 194 ? -26.402 7.982 34.255 1.00 84.44 194 SER A O 1
ATOM 1524 N N . ILE A 1 195 ? -26.470 5.841 33.557 1.00 86.38 195 ILE A N 1
ATOM 1525 C CA . ILE A 1 195 ? -27.546 5.370 34.431 1.00 86.38 195 ILE A CA 1
ATOM 1526 C C . ILE A 1 195 ? -27.029 4.211 35.280 1.00 86.38 195 ILE A C 1
ATOM 1528 O O . ILE A 1 195 ? -26.159 3.463 34.839 1.00 86.38 195 ILE A O 1
ATOM 1532 N N . LYS A 1 196 ? -27.553 4.049 36.490 1.00 83.88 196 LYS A N 1
ATOM 1533 C CA . LYS A 1 196 ? -27.223 2.908 37.345 1.00 83.88 196 LYS A CA 1
ATOM 1534 C C . LYS A 1 196 ? -27.934 1.653 36.819 1.00 83.88 196 LYS A C 1
ATOM 1536 O O . LYS A 1 196 ? -29.118 1.717 36.496 1.00 83.88 196 LYS A O 1
ATOM 1541 N N . ALA A 1 197 ? -27.210 0.541 36.669 1.00 76.81 197 ALA A N 1
ATOM 1542 C CA . ALA A 1 197 ? -27.750 -0.708 36.118 1.00 76.81 197 ALA A CA 1
ATOM 1543 C C . ALA A 1 197 ? -28.705 -1.412 37.093 1.00 76.81 197 ALA A C 1
ATOM 1545 O O . ALA A 1 197 ? -29.662 -2.058 36.671 1.00 76.81 197 ALA A O 1
ATOM 1546 N N . CYS A 1 198 ? -28.426 -1.293 38.388 1.00 66.50 198 CYS A N 1
ATOM 1547 C CA . CYS A 1 198 ? -29.210 -1.862 39.472 1.00 66.50 198 CYS A CA 1
ATOM 1548 C C . CYS A 1 198 ? -28.939 -1.092 40.766 1.00 66.50 198 CYS A C 1
ATOM 1550 O O . CYS A 1 198 ? -27.802 -0.690 41.015 1.00 66.50 198 CYS A O 1
ATOM 1552 N N . ASP A 1 199 ? -29.967 -0.921 41.593 1.00 58.59 199 ASP A N 1
ATOM 1553 C CA . ASP A 1 199 ? -29.785 -0.540 42.991 1.00 58.59 199 ASP A CA 1
ATOM 1554 C C . ASP A 1 199 ? -29.270 -1.775 43.745 1.00 58.59 199 ASP A C 1
ATOM 1556 O O . ASP A 1 199 ? -29.829 -2.864 43.584 1.00 58.59 199 ASP A O 1
ATOM 1560 N N . GLY A 1 200 ? -28.158 -1.620 44.471 1.00 52.25 200 GLY A N 1
ATOM 1561 C CA . GLY A 1 200 ? -27.614 -2.657 45.353 1.00 52.25 200 GLY A CA 1
ATOM 1562 C C . GLY A 1 200 ? -28.486 -2.880 46.580 1.00 52.25 200 GLY A C 1
ATOM 1563 O O . GLY A 1 200 ? -29.078 -1.887 47.063 1.00 52.25 200 GLY A O 1
#

Secondary structure (DSSP, 8-state):
--HHHHHHHHHHHHHHHHHHHHHHHHS----TTPPPEEEEEESPTTEEEE--BTTTBEEEEEEEE-TTS-B-EEEEEE-TTSS-EEEEE-----SBSEEEEEEEETT---TT-EEEEEEEEESSSEEEEEEEEEE-------------SSS-EEEEEEEE-TTS-EEEEEEETTT--EEEEEESSSS-TTTSPPEES---

Solvent-accessible surface area (backbone atoms only — not comparable to full-atom values): 11536 Å² total; per-residue (Å²): 132,65,66,71,59,55,54,52,52,51,51,51,50,51,53,52,50,51,52,57,56,51,54,64,68,72,50,76,72,63,59,78,82,50,74,69,42,77,80,42,57,40,73,36,72,72,37,65,62,39,72,52,50,86,97,52,11,23,68,35,38,40,32,40,38,16,89,45,32,43,35,29,36,45,35,34,30,32,38,76,84,79,47,84,39,76,81,45,69,67,54,83,57,83,43,29,42,63,52,75,52,72,52,68,42,64,78,52,65,52,55,65,35,76,45,45,37,32,49,35,39,28,57,92,55,82,48,77,49,80,36,34,31,23,27,26,78,56,71,67,80,84,66,74,64,78,86,61,93,94,48,58,72,79,46,74,48,81,49,70,53,96,89,62,37,25,38,38,39,35,33,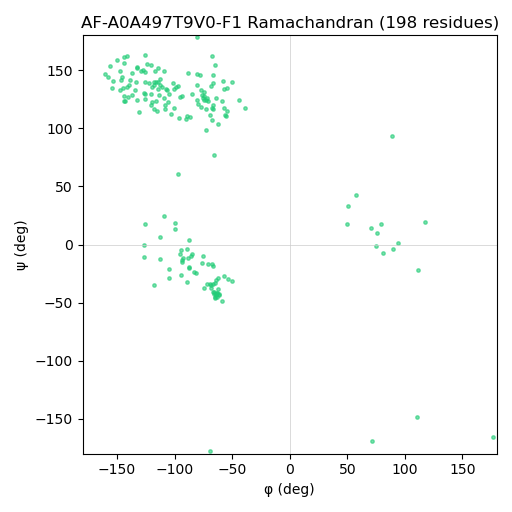34,68,88,72,74,41,42,32,35,31,72,33,80,78,72,72,59,51,73,79,42,70,72,44,74,73,65,88,130

pLDDT: mean 83.44, std 15.38, range [47.22, 98.62]

Sequence (200 aa):
MNERRFRRGLIGLAITVVILTSIAYIFPQSARGATPTISYASPSNGATFVDVIPGEGVNWTVNVTDSDGNLQRVRLLSNSSGSWQVFYDSGDLGGVSYHNASGINPDWTGSWKTYYWRVACYDGTWTNYTYSFTTEYVFGQPHCIALNDDKALTTSVLYKNTTGDYYLWITQDTDDDILVKTSSLGTDFMTKSSIKACDG

Radius of gyration: 34.08 Å; Cα contacts (8 Å, |Δi|>4): 393; chains: 1; bounding box: 88×24×107 Å